Protein AF-B7H834-F1 (afdb_monomer)

Nearest PDB structures (foldseek):
  2b20-assembly1_A  TM=8.766E-01  e=3.638E-09  Shigella flexneri 2a str. 2457T
  3c8d-assembly6_C  TM=8.568E-01  e=9.809E-09  Shigella flexneri 2a str. 2457T
  5vol-assembly1_B  TM=8.174E-01  e=4.870E-09  Bacteroides intestinalis DSM 17393
  3c8h-assembly1_A  TM=8.472E-01  e=1.758E-08  Shigella flexneri 2a str. 2457T
  7b5v-assembly1_B  TM=7.692E-01  e=8.729E-09  Dysgonomonas mossii DSM 22836

Structure (mmCIF, N/CA/C/O backbone):
data_AF-B7H834-F1
#
_entry.id   AF-B7H834-F1
#
loop_
_atom_site.group_PDB
_atom_site.id
_atom_site.type_symbol
_atom_site.label_atom_id
_atom_site.label_alt_id
_atom_site.label_comp_id
_atom_site.label_asym_id
_atom_site.label_entity_id
_atom_site.label_seq_id
_atom_site.pdbx_PDB_ins_code
_atom_site.Cartn_x
_atom_site.Cartn_y
_atom_site.Cartn_z
_atom_site.occupancy
_atom_site.B_iso_or_equiv
_atom_site.auth_seq_id
_atom_site.auth_comp_id
_atom_site.auth_asym_id
_atom_site.auth_atom_id
_atom_site.pdbx_PDB_model_num
ATOM 1 N N . MET A 1 1 ? -13.431 -2.920 -5.438 1.00 79.81 1 MET A N 1
ATOM 2 C CA . MET A 1 1 ? -12.831 -2.967 -4.086 1.00 79.81 1 MET A CA 1
ATOM 3 C C . MET A 1 1 ? -13.711 -2.281 -3.046 1.00 79.81 1 MET A C 1
ATOM 5 O O . MET A 1 1 ? -14.298 -2.997 -2.253 1.00 79.81 1 MET A O 1
ATOM 9 N N . ASN A 1 2 ? -13.884 -0.951 -3.069 1.00 85.50 2 ASN A N 1
ATOM 10 C CA . ASN A 1 2 ? -14.625 -0.235 -2.011 1.00 85.50 2 ASN A CA 1
ATOM 11 C C . ASN A 1 2 ? -16.051 -0.752 -1.779 1.00 85.50 2 ASN A C 1
ATOM 13 O O . ASN A 1 2 ? -16.399 -1.031 -0.641 1.00 85.50 2 ASN A O 1
ATOM 17 N N . ALA A 1 3 ? -16.844 -0.941 -2.842 1.00 90.75 3 ALA A N 1
ATOM 18 C CA . ALA A 1 3 ? -18.213 -1.449 -2.711 1.00 90.75 3 ALA A CA 1
ATOM 19 C C . ALA A 1 3 ? -18.268 -2.837 -2.052 1.00 90.75 3 ALA A C 1
ATOM 21 O O . ALA A 1 3 ? -19.061 -3.042 -1.144 1.00 90.75 3 ALA A O 1
ATOM 22 N N . PHE A 1 4 ? -17.378 -3.748 -2.452 1.00 94.88 4 PHE A N 1
ATOM 23 C CA . PHE A 1 4 ? -17.271 -5.070 -1.837 1.00 94.88 4 PHE A CA 1
ATOM 24 C C . PHE A 1 4 ? -16.926 -4.969 -0.343 1.00 94.88 4 PHE A C 1
ATOM 26 O O . PHE A 1 4 ? -17.585 -5.585 0.489 1.00 94.88 4 PHE A O 1
ATOM 33 N N . LEU A 1 5 ? -15.938 -4.143 0.023 1.00 93.69 5 LEU A N 1
ATOM 34 C CA . LEU A 1 5 ? -15.539 -3.976 1.423 1.00 93.69 5 LEU A CA 1
ATOM 35 C C . LEU A 1 5 ? -16.677 -3.413 2.287 1.00 93.69 5 LEU A C 1
ATOM 37 O O . LEU A 1 5 ? -16.944 -3.952 3.358 1.00 93.69 5 LEU A O 1
ATOM 41 N N . THR A 1 6 ? -17.352 -2.353 1.832 1.00 93.31 6 THR A N 1
ATOM 42 C CA . THR A 1 6 ? -18.310 -1.607 2.666 1.00 93.31 6 THR A CA 1
ATOM 43 C C . THR A 1 6 ? -19.745 -2.114 2.587 1.00 93.31 6 THR A C 1
ATOM 45 O O . THR A 1 6 ? -20.494 -1.928 3.541 1.00 93.31 6 THR A O 1
ATOM 48 N N . LYS A 1 7 ? -20.148 -2.753 1.483 1.00 94.38 7 LYS A N 1
ATOM 49 C CA . LYS A 1 7 ? -21.535 -3.202 1.266 1.00 94.38 7 LYS A CA 1
ATOM 50 C C . LYS A 1 7 ? -21.721 -4.711 1.366 1.00 94.38 7 LYS A C 1
ATOM 52 O O . LYS A 1 7 ? -22.856 -5.150 1.519 1.00 94.38 7 LYS A O 1
ATOM 57 N N . GLU A 1 8 ? -20.646 -5.493 1.289 1.00 95.94 8 GLU A N 1
ATOM 58 C CA . GLU A 1 8 ? -20.728 -6.957 1.307 1.00 95.94 8 GLU A CA 1
ATOM 59 C C . GLU A 1 8 ? -19.937 -7.538 2.479 1.00 95.94 8 GLU A C 1
ATOM 61 O O . GLU A 1 8 ? -20.530 -8.080 3.410 1.00 95.94 8 GLU A O 1
ATOM 66 N N . LEU A 1 9 ? -18.609 -7.380 2.480 1.00 94.94 9 LEU A N 1
ATOM 67 C CA . LEU A 1 9 ? -17.730 -8.038 3.444 1.00 94.94 9 LEU A CA 1
ATOM 68 C C . LEU A 1 9 ? -17.958 -7.550 4.876 1.00 94.94 9 LEU A C 1
ATOM 70 O O . LEU A 1 9 ? -18.205 -8.366 5.763 1.00 94.94 9 LEU A O 1
ATOM 74 N N . LEU A 1 10 ? -17.872 -6.240 5.121 1.00 94.25 10 LEU A N 1
ATOM 75 C CA . LEU A 1 10 ? -18.001 -5.708 6.476 1.00 94.25 10 LEU A CA 1
ATOM 76 C C . LEU A 1 10 ? -19.407 -5.949 7.063 1.00 94.25 10 LEU A C 1
ATOM 78 O O . LEU A 1 10 ? -19.472 -6.465 8.181 1.00 94.25 10 LEU A O 1
ATOM 82 N N . PRO A 1 11 ? -20.519 -5.718 6.328 1.00 94.81 11 PRO A N 1
ATOM 83 C CA . PRO A 1 11 ? -21.850 -6.104 6.799 1.00 94.81 11 PRO A CA 1
ATOM 84 C C . PRO A 1 11 ? -21.986 -7.606 7.074 1.00 94.81 11 PRO A C 1
ATOM 86 O O . PRO A 1 11 ? -22.593 -8.002 8.070 1.00 94.81 11 PRO A O 1
ATOM 89 N N . TRP A 1 12 ? -21.389 -8.462 6.236 1.00 96.75 12 TRP A N 1
ATOM 90 C CA . TRP A 1 12 ? -21.386 -9.904 6.475 1.00 96.75 12 TRP A CA 1
ATOM 91 C C . TRP A 1 12 ? -20.653 -10.258 7.775 1.00 96.75 12 TRP A C 1
ATOM 93 O O . TRP A 1 12 ? -21.215 -10.985 8.595 1.00 96.75 12 TRP A O 1
ATOM 103 N N . ILE A 1 13 ? -19.462 -9.695 8.022 1.00 95.50 13 ILE A N 1
ATOM 104 C CA . ILE A 1 13 ? -18.708 -9.894 9.273 1.00 95.50 13 ILE A CA 1
ATOM 105 C C . ILE A 1 13 ? -19.545 -9.439 10.474 1.00 95.50 13 ILE A C 1
ATOM 107 O O . ILE A 1 13 ? -19.712 -10.206 11.421 1.00 95.50 13 ILE A O 1
ATOM 111 N N . GLN A 1 14 ? -20.117 -8.236 10.415 1.00 94.00 14 GLN A N 1
ATOM 112 C CA . GLN A 1 14 ? -20.940 -7.662 11.486 1.00 94.00 14 GLN A CA 1
ATOM 113 C C . GLN A 1 14 ? -22.206 -8.484 11.770 1.00 94.00 14 GLN A C 1
ATOM 115 O O . GLN A 1 14 ? -22.667 -8.529 12.906 1.00 94.00 14 GLN A O 1
ATOM 120 N N . SER A 1 15 ? -22.756 -9.171 10.763 1.00 95.94 15 SER A N 1
ATOM 121 C CA . SER A 1 15 ? -23.900 -10.075 10.945 1.00 95.94 15 SER A CA 1
ATOM 122 C C . SER A 1 15 ? -23.531 -11.420 11.584 1.00 95.94 15 SER A C 1
ATOM 124 O O . SER A 1 15 ? -24.393 -12.098 12.143 1.00 95.94 15 SER A O 1
ATOM 126 N N . LYS A 1 16 ? -22.264 -11.840 11.470 1.00 96.62 16 LYS A N 1
ATOM 127 C CA . LYS A 1 16 ? -21.777 -13.155 11.916 1.00 96.62 16 LYS A CA 1
ATOM 128 C C . LYS A 1 16 ? -21.054 -13.106 13.255 1.00 96.62 16 LYS A C 1
ATOM 130 O O . LYS A 1 16 ? -21.108 -14.082 14.000 1.00 96.62 16 LYS A O 1
ATOM 135 N N . TYR A 1 17 ? -20.388 -11.998 13.555 1.00 95.06 17 TYR A N 1
ATOM 136 C CA . TYR A 1 17 ? -19.512 -11.853 14.710 1.00 95.06 17 TYR A CA 1
ATOM 137 C C . TYR A 1 17 ? -19.867 -10.606 15.518 1.00 95.06 17 TYR A C 1
ATOM 139 O O . TYR A 1 17 ? -20.282 -9.589 14.971 1.00 95.06 17 TYR A O 1
ATOM 147 N N . HIS A 1 18 ? -19.647 -10.673 16.831 1.00 93.75 18 HIS A N 1
ATOM 148 C CA . HIS A 1 18 ? -19.780 -9.517 17.715 1.00 93.75 18 HIS A CA 1
ATOM 149 C C . HIS A 1 18 ? -18.519 -8.657 17.609 1.00 93.75 18 HIS A C 1
ATOM 151 O O . HIS A 1 18 ? -17.563 -8.843 18.360 1.00 93.75 18 HIS A O 1
ATOM 157 N N . VAL A 1 19 ? -18.515 -7.752 16.634 1.00 92.81 19 VAL A N 1
ATOM 158 C CA . VAL A 1 19 ? -17.434 -6.791 16.394 1.00 92.81 19 VAL A CA 1
ATOM 159 C C . VAL A 1 19 ? -17.942 -5.366 16.586 1.00 92.81 19 VAL A C 1
ATOM 161 O O . VAL A 1 19 ? -19.113 -5.079 16.332 1.00 92.81 19 VAL A O 1
ATOM 164 N N . TYR A 1 20 ? -17.052 -4.477 17.019 1.00 91.75 20 TYR A N 1
ATOM 165 C CA . TYR A 1 20 ? -17.317 -3.041 17.055 1.00 91.75 20 TYR A CA 1
ATOM 166 C C . TYR A 1 20 ? -17.633 -2.515 15.648 1.00 91.75 20 TYR A C 1
ATOM 168 O O . TYR A 1 20 ? -17.090 -3.003 14.653 1.00 91.75 20 TYR A O 1
ATOM 176 N N . GLN A 1 21 ? -18.530 -1.534 15.566 1.00 89.81 21 GLN A N 1
ATOM 177 C CA . GLN A 1 21 ? -18.993 -0.966 14.292 1.00 89.81 21 GLN A CA 1
ATOM 178 C C . GLN A 1 21 ? -18.471 0.453 14.066 1.00 89.81 21 GLN A C 1
ATOM 180 O O . GLN A 1 21 ? -18.567 0.993 12.965 1.00 89.81 21 GLN A O 1
ATOM 185 N N . GLU A 1 22 ? -17.913 1.068 15.103 1.00 91.06 22 GLU A N 1
ATOM 186 C CA . GLU A 1 22 ? -17.371 2.407 15.048 1.00 91.06 22 GLU A CA 1
ATOM 187 C C . GLU A 1 22 ? -16.077 2.431 14.229 1.00 91.06 22 GLU A C 1
ATOM 189 O O . GLU A 1 22 ? -15.199 1.570 14.355 1.00 91.06 22 GLU A O 1
ATOM 194 N N . ARG A 1 23 ? -15.913 3.489 13.431 1.00 91.94 23 ARG A N 1
ATOM 195 C CA . ARG A 1 23 ? -14.745 3.675 12.559 1.00 91.94 23 ARG A CA 1
ATOM 196 C C . ARG A 1 23 ? -13.405 3.522 13.280 1.00 91.94 23 ARG A C 1
ATOM 198 O O . ARG A 1 23 ? -12.483 2.932 12.731 1.00 91.94 23 ARG A O 1
ATOM 205 N N . ASN A 1 24 ? -13.307 3.987 14.527 1.00 91.00 24 ASN A N 1
ATOM 206 C CA . ASN A 1 24 ? -12.069 3.953 15.316 1.00 91.00 24 ASN A CA 1
ATOM 207 C C . ASN A 1 24 ? -11.659 2.532 15.747 1.00 91.00 24 ASN A C 1
ATOM 209 O O . ASN A 1 24 ? -10.533 2.341 16.197 1.00 91.00 24 ASN A O 1
ATOM 213 N N . HIS A 1 25 ? -12.544 1.541 15.603 1.00 91.81 25 HIS A N 1
ATOM 214 C CA . HIS A 1 25 ? -12.246 0.123 15.825 1.00 91.81 25 HIS A CA 1
ATOM 215 C C . HIS A 1 25 ? -12.062 -0.653 14.513 1.00 91.81 25 HIS A C 1
ATOM 217 O O . HIS A 1 25 ? -11.780 -1.849 14.533 1.00 91.81 25 HIS A O 1
ATOM 223 N N . THR A 1 26 ? -12.198 0.016 13.365 1.00 94.44 26 THR A N 1
ATOM 224 C CA . THR A 1 26 ? -12.088 -0.611 12.049 1.00 94.44 26 THR A CA 1
ATOM 225 C C . THR A 1 26 ? -10.772 -0.204 11.395 1.00 94.44 26 THR A C 1
ATOM 227 O O . THR A 1 26 ? -10.617 0.914 10.894 1.00 94.44 26 THR A O 1
ATOM 230 N N . THR A 1 27 ? -9.823 -1.140 11.391 1.00 95.81 27 THR A N 1
ATOM 231 C CA . THR A 1 27 ? -8.514 -0.986 10.748 1.00 95.81 27 THR A CA 1
ATOM 232 C C . THR A 1 27 ? -8.506 -1.657 9.386 1.00 95.81 27 THR A C 1
ATOM 234 O O . THR A 1 27 ? -8.822 -2.841 9.273 1.00 95.81 27 THR A O 1
ATOM 237 N N . ILE A 1 28 ? -8.086 -0.923 8.356 1.00 97.31 28 ILE A N 1
ATOM 238 C CA . ILE A 1 28 ? -7.720 -1.507 7.067 1.00 97.31 28 ILE A CA 1
ATOM 239 C C . ILE A 1 28 ? -6.200 -1.552 6.941 1.00 97.31 28 ILE A C 1
ATOM 241 O O . ILE A 1 28 ? -5.513 -0.549 7.134 1.00 97.31 28 ILE A O 1
ATOM 245 N N . ALA A 1 29 ? -5.678 -2.740 6.656 1.00 97.62 29 ALA A N 1
ATOM 246 C CA . ALA A 1 29 ? -4.250 -3.004 6.628 1.00 97.62 29 ALA A CA 1
ATOM 247 C C . ALA A 1 29 ? -3.822 -3.576 5.277 1.00 97.62 29 ALA A C 1
ATOM 249 O O . ALA A 1 29 ? -4.565 -4.336 4.653 1.00 97.62 29 ALA A O 1
ATOM 250 N N . GLY A 1 30 ? -2.605 -3.258 4.848 1.00 97.44 30 GLY A N 1
ATOM 251 C CA . GLY A 1 30 ? -2.028 -3.859 3.655 1.00 97.44 30 GLY A CA 1
ATOM 252 C C . GLY A 1 30 ? -0.536 -3.597 3.510 1.00 97.44 30 GLY A C 1
ATOM 253 O O . GLY A 1 30 ? 0.010 -2.649 4.073 1.00 97.44 30 GLY A O 1
ATOM 254 N N . PHE A 1 31 ? 0.115 -4.453 2.727 1.00 96.56 31 PHE A N 1
ATOM 255 C CA . PHE A 1 31 ? 1.516 -4.315 2.340 1.00 96.56 31 PHE A CA 1
ATOM 256 C C . PHE A 1 31 ? 1.639 -4.001 0.845 1.00 96.56 31 PHE A C 1
ATOM 258 O O . PHE A 1 31 ? 0.772 -4.405 0.067 1.00 96.56 31 PHE A O 1
ATOM 265 N N . SER A 1 32 ? 2.695 -3.304 0.416 1.00 95.69 32 SER A N 1
ATOM 266 C CA . SER A 1 32 ? 2.934 -2.990 -1.004 1.00 95.69 32 SER A CA 1
ATOM 267 C C . SER A 1 32 ? 1.717 -2.306 -1.654 1.00 95.69 32 SER A C 1
ATOM 269 O O . SER A 1 32 ? 1.188 -1.325 -1.116 1.00 95.69 32 SER A O 1
ATOM 271 N N . LEU A 1 33 ? 1.202 -2.833 -2.768 1.00 95.12 33 LEU A N 1
ATOM 272 C CA . LEU A 1 33 ? -0.027 -2.346 -3.400 1.00 95.12 33 LEU A CA 1
ATOM 273 C C . LEU A 1 33 ? -1.236 -2.380 -2.448 1.00 95.12 33 LEU A C 1
ATOM 275 O O . LEU A 1 33 ? -2.110 -1.519 -2.521 1.00 95.12 33 LEU A O 1
ATOM 279 N N . GLY A 1 34 ? -1.260 -3.328 -1.510 1.00 96.44 34 GLY A N 1
ATOM 280 C CA . GLY A 1 34 ? -2.250 -3.394 -0.441 1.00 96.44 34 GLY A CA 1
ATOM 281 C C . GLY A 1 34 ? -2.201 -2.189 0.500 1.00 96.44 34 GLY A C 1
ATOM 282 O O . GLY A 1 34 ? -3.249 -1.743 0.951 1.00 96.44 34 GLY A O 1
ATOM 283 N N . GLY A 1 35 ? -1.021 -1.615 0.760 1.00 97.12 35 GLY A N 1
ATOM 284 C CA . GLY A 1 35 ? -0.886 -0.388 1.558 1.00 97.12 35 GLY A CA 1
ATOM 285 C C . GLY A 1 35 ? -1.477 0.832 0.844 1.00 97.12 35 GLY A C 1
ATOM 286 O O . GLY A 1 35 ? -2.225 1.606 1.441 1.00 97.12 35 GLY A O 1
ATOM 287 N N . LEU A 1 36 ? -1.247 0.944 -0.473 1.00 96.06 36 LEU A N 1
ATOM 288 C CA . LEU A 1 36 ? -1.926 1.934 -1.322 1.00 96.06 36 LEU A CA 1
ATOM 289 C C . LEU A 1 36 ? -3.451 1.740 -1.282 1.00 96.06 36 LEU A C 1
ATOM 291 O O . LEU A 1 36 ? -4.200 2.697 -1.084 1.00 96.06 36 LEU A O 1
ATOM 295 N N . ALA A 1 37 ? -3.912 0.500 -1.446 1.00 96.12 37 ALA A N 1
ATOM 296 C CA . ALA A 1 37 ? -5.328 0.157 -1.410 1.00 96.12 37 ALA A CA 1
ATOM 297 C C . ALA A 1 37 ? -5.978 0.469 -0.050 1.00 96.12 37 ALA A C 1
ATOM 299 O O . ALA A 1 37 ? -7.114 0.942 -0.023 1.00 96.12 37 ALA A O 1
ATOM 300 N N . ALA A 1 38 ? -5.261 0.254 1.057 1.00 97.31 38 ALA A N 1
ATOM 301 C CA . ALA A 1 38 ? -5.720 0.567 2.406 1.00 97.31 38 ALA A CA 1
ATOM 302 C C . ALA A 1 38 ? -5.945 2.075 2.589 1.00 97.31 38 ALA A C 1
ATOM 304 O O . ALA A 1 38 ? -7.036 2.485 2.991 1.00 97.31 38 ALA A O 1
ATOM 305 N N . PHE A 1 39 ? -4.971 2.907 2.200 1.00 96.12 39 PHE A N 1
ATOM 306 C CA . PHE A 1 39 ? -5.144 4.363 2.199 1.00 96.12 39 PHE A CA 1
ATOM 307 C C . PHE A 1 39 ? -6.292 4.805 1.290 1.00 96.12 39 PHE A C 1
ATOM 309 O O . PHE A 1 39 ? -7.133 5.601 1.704 1.00 96.12 39 PHE A O 1
ATOM 316 N N . TYR A 1 40 ? -6.367 4.266 0.071 1.00 94.44 40 TYR A N 1
ATOM 317 C CA . TYR A 1 40 ? -7.440 4.585 -0.867 1.00 94.44 40 TYR A CA 1
ATOM 318 C C . TYR A 1 40 ? -8.822 4.271 -0.276 1.00 94.44 40 TYR A C 1
ATOM 320 O O . TYR A 1 40 ? -9.722 5.109 -0.303 1.00 94.44 40 TYR A O 1
ATOM 328 N N . ALA A 1 41 ? -9.000 3.077 0.288 1.00 95.19 41 ALA A N 1
ATOM 329 C CA . ALA A 1 41 ? -10.264 2.659 0.879 1.00 95.19 41 ALA A CA 1
ATOM 330 C C . ALA A 1 41 ? -10.665 3.536 2.073 1.00 95.19 41 ALA A C 1
ATOM 332 O O . ALA A 1 41 ? -11.835 3.917 2.168 1.00 95.19 41 ALA A O 1
ATOM 333 N N . ALA A 1 42 ? -9.710 3.897 2.935 1.00 94.88 42 ALA A N 1
ATOM 334 C CA . ALA A 1 42 ? -9.964 4.751 4.088 1.00 94.88 42 ALA A CA 1
ATOM 335 C C . ALA A 1 42 ? -10.294 6.195 3.703 1.00 94.88 42 ALA A C 1
ATOM 337 O O . ALA A 1 42 ? -11.251 6.754 4.228 1.00 94.88 42 ALA A O 1
ATOM 338 N N . LEU A 1 43 ? -9.587 6.777 2.732 1.00 92.19 43 LEU A N 1
ATOM 339 C CA . LEU A 1 43 ? -9.873 8.136 2.259 1.00 92.19 43 LEU A CA 1
ATOM 340 C C . LEU A 1 43 ? -11.223 8.246 1.554 1.00 92.19 43 LEU A C 1
ATOM 342 O O . LEU A 1 43 ? -11.898 9.263 1.658 1.00 92.19 43 LEU A O 1
ATOM 346 N N . GLN A 1 44 ? -11.637 7.193 0.853 1.00 91.69 44 GLN A N 1
ATOM 347 C CA . GLN A 1 44 ? -12.942 7.151 0.195 1.00 91.69 44 GLN A CA 1
ATOM 348 C C . GLN A 1 44 ? -14.087 6.834 1.166 1.00 91.69 44 GLN A C 1
ATOM 350 O O . GLN A 1 44 ? -15.239 7.156 0.884 1.00 91.69 44 GLN A O 1
ATOM 355 N N . ASN A 1 45 ? -13.796 6.185 2.297 1.00 93.38 45 ASN A N 1
ATOM 356 C CA . ASN A 1 45 ? -14.800 5.762 3.273 1.00 93.38 45 ASN A CA 1
ATOM 357 C C . ASN A 1 45 ? -14.338 6.076 4.705 1.00 93.38 45 ASN A C 1
ATOM 359 O O . ASN A 1 45 ? -14.256 5.165 5.536 1.00 93.38 45 ASN A O 1
ATOM 363 N N . PRO A 1 46 ? -14.056 7.350 5.035 1.00 91.38 46 PRO A N 1
ATOM 364 C CA . PRO A 1 46 ? -13.482 7.699 6.331 1.00 91.38 46 PRO A CA 1
ATOM 365 C C . PRO A 1 46 ? -14.441 7.400 7.480 1.00 91.38 46 PRO A C 1
ATOM 367 O O . PRO A 1 46 ? -13.994 7.111 8.581 1.00 91.38 46 PRO A O 1
ATOM 370 N N . HIS A 1 47 ? -15.751 7.396 7.223 1.00 91.19 47 HIS A N 1
ATOM 371 C CA . HIS A 1 47 ? -16.796 7.011 8.174 1.00 91.19 47 HIS A CA 1
ATOM 372 C C . HIS A 1 47 ? -16.824 5.506 8.498 1.00 91.19 47 HIS A C 1
ATOM 374 O O . HIS A 1 47 ? -17.466 5.124 9.470 1.00 91.19 47 HIS A O 1
ATOM 380 N N . VAL A 1 48 ? -16.139 4.669 7.709 1.00 93.75 48 VAL A N 1
ATOM 381 C CA . VAL A 1 48 ? -16.010 3.222 7.940 1.00 93.75 48 VAL A CA 1
ATOM 382 C C . VAL A 1 48 ? -14.642 2.893 8.518 1.00 93.75 48 VAL A C 1
ATOM 384 O O . VAL A 1 48 ? -14.562 2.235 9.546 1.00 93.75 48 VAL A O 1
ATOM 387 N N . PHE A 1 49 ? -13.566 3.354 7.880 1.00 95.00 49 PHE A N 1
ATOM 388 C CA . PHE A 1 49 ? -12.200 3.039 8.294 1.00 95.00 49 PHE A CA 1
ATOM 389 C C . PHE A 1 49 ? -11.599 4.237 9.027 1.00 95.00 49 PHE A C 1
ATOM 391 O O . PHE A 1 49 ? -11.250 5.249 8.418 1.00 95.00 49 PHE A O 1
ATOM 398 N N . GLY A 1 50 ? -11.503 4.137 10.351 1.00 93.94 50 GLY A N 1
ATOM 399 C CA . GLY A 1 50 ? -10.829 5.135 11.181 1.00 93.94 50 GLY A CA 1
ATOM 400 C C . GLY A 1 50 ? -9.320 4.938 11.216 1.00 93.94 50 GLY A C 1
ATOM 401 O O . GLY A 1 50 ? -8.592 5.919 11.366 1.00 93.94 50 GLY A O 1
ATOM 402 N N . ASN A 1 51 ? -8.862 3.696 11.022 1.00 96.31 51 ASN A N 1
ATOM 403 C CA . ASN A 1 51 ? -7.459 3.340 11.154 1.00 96.31 51 ASN A CA 1
ATOM 404 C C . ASN A 1 51 ? -6.882 2.761 9.853 1.00 96.31 51 ASN A C 1
ATOM 406 O O . ASN A 1 51 ? -7.524 1.939 9.190 1.00 96.31 51 ASN A O 1
ATOM 410 N N . VAL A 1 52 ? -5.645 3.134 9.522 1.00 97.81 52 VAL A N 1
ATOM 411 C CA . VAL A 1 52 ? -4.907 2.622 8.354 1.00 97.81 52 VAL A CA 1
ATOM 412 C C . VAL A 1 52 ? -3.559 2.067 8.790 1.00 97.81 52 VAL A C 1
ATOM 414 O O . VAL A 1 52 ? -2.791 2.762 9.446 1.00 97.81 52 VAL A O 1
ATOM 417 N N . LEU A 1 53 ? -3.243 0.841 8.383 1.00 98.31 53 LEU A N 1
ATOM 418 C CA . LEU A 1 53 ? -1.930 0.228 8.587 1.00 98.31 53 LEU A CA 1
ATOM 419 C C . LEU A 1 53 ? -1.301 -0.071 7.220 1.00 98.31 53 LEU A C 1
ATOM 421 O O . LEU A 1 53 ? -1.753 -0.956 6.494 1.00 98.31 53 LEU A O 1
ATOM 425 N N . SER A 1 54 ? -0.260 0.673 6.854 1.00 98.50 54 SER A N 1
ATOM 426 C CA . SER A 1 54 ? 0.417 0.555 5.560 1.00 98.50 54 SER A CA 1
ATOM 427 C C . SER A 1 54 ? 1.862 0.108 5.742 1.00 98.50 54 SER A C 1
ATOM 429 O O . SER A 1 54 ? 2.671 0.820 6.334 1.00 98.50 54 SER A O 1
ATOM 431 N N . MET A 1 55 ? 2.202 -1.058 5.196 1.00 98.19 55 MET A N 1
ATOM 432 C CA . MET A 1 55 ? 3.555 -1.616 5.245 1.00 98.19 55 MET A CA 1
ATOM 433 C C . MET A 1 55 ? 4.198 -1.564 3.861 1.00 98.19 55 MET A C 1
ATOM 435 O O . MET A 1 55 ? 3.763 -2.238 2.932 1.00 98.19 55 MET A O 1
ATOM 439 N N . SER A 1 56 ? 5.235 -0.748 3.705 1.00 97.75 56 SER A N 1
ATOM 440 C CA . SER A 1 56 ? 5.951 -0.539 2.444 1.00 97.75 56 SER A CA 1
ATOM 441 C C . SER A 1 56 ? 4.984 -0.238 1.298 1.00 97.75 56 SER A C 1
ATOM 443 O O . SER A 1 56 ? 5.037 -0.846 0.232 1.00 97.75 56 SER A O 1
ATOM 445 N N . GLY A 1 57 ? 4.026 0.656 1.559 1.00 97.50 57 GLY A N 1
ATOM 446 C CA . GLY A 1 57 ? 2.917 0.917 0.652 1.00 97.50 57 GLY A CA 1
ATOM 447 C C . GLY A 1 57 ? 3.406 1.448 -0.694 1.00 97.50 57 GLY A C 1
ATOM 448 O O . GLY A 1 57 ? 4.259 2.336 -0.742 1.00 97.50 57 GLY A O 1
ATOM 449 N N . SER A 1 58 ? 2.833 0.974 -1.801 1.00 96.06 58 SER A N 1
ATOM 450 C CA . SER A 1 58 ? 3.140 1.458 -3.159 1.00 96.06 58 SER A CA 1
ATOM 451 C C . SER A 1 58 ? 2.509 2.829 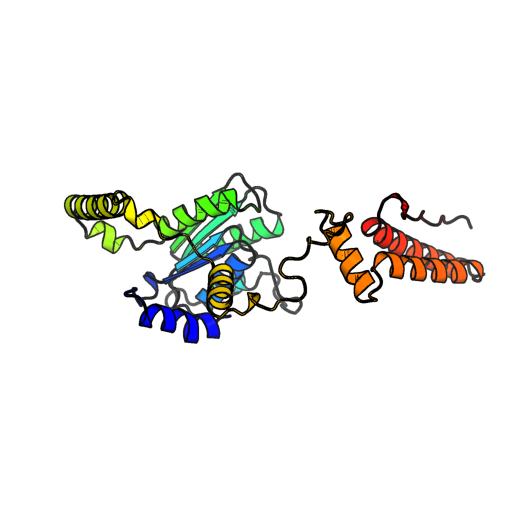-3.442 1.00 96.06 58 SER A C 1
ATOM 453 O O . SER A 1 58 ? 1.919 3.057 -4.492 1.00 96.06 58 SER A O 1
ATOM 455 N N . VAL A 1 59 ? 2.616 3.760 -2.495 1.00 94.75 59 VAL A N 1
ATOM 456 C CA . VAL A 1 59 ? 1.975 5.084 -2.533 1.00 94.75 59 VAL A CA 1
ATOM 457 C C . VAL A 1 59 ? 2.625 6.039 -3.536 1.00 94.75 59 VAL A C 1
ATOM 459 O O . VAL A 1 59 ? 2.071 7.091 -3.820 1.00 94.75 59 VAL A O 1
ATOM 462 N N . HIS A 1 60 ? 3.763 5.646 -4.118 1.00 90.62 60 HIS A N 1
ATOM 463 C CA . HIS A 1 60 ? 4.375 6.303 -5.274 1.00 90.62 60 HIS A CA 1
ATOM 464 C C . HIS A 1 60 ? 3.589 6.078 -6.573 1.00 90.62 60 HIS A C 1
ATOM 466 O O . HIS A 1 60 ? 3.791 6.810 -7.543 1.00 90.62 60 HIS A O 1
ATOM 472 N N . TRP A 1 61 ? 2.735 5.049 -6.621 1.00 87.19 61 TRP A N 1
ATOM 473 C CA . TRP A 1 61 ? 2.021 4.683 -7.834 1.00 87.19 61 TRP A CA 1
ATOM 474 C C . TRP A 1 61 ? 1.011 5.767 -8.212 1.00 87.19 61 TRP A C 1
ATOM 476 O O . TRP A 1 61 ? 0.248 6.270 -7.383 1.00 87.19 61 TRP A O 1
ATOM 486 N N . LYS A 1 62 ? 0.991 6.104 -9.498 1.00 81.19 62 LYS A N 1
ATOM 487 C CA . LYS A 1 62 ? 0.016 7.001 -10.105 1.00 81.19 62 LYS A CA 1
ATOM 488 C C . LYS A 1 62 ? -0.523 6.348 -11.366 1.00 81.19 62 LYS A C 1
ATOM 490 O O . LYS A 1 62 ? 0.206 5.637 -12.050 1.00 81.19 62 LYS A O 1
ATOM 495 N N . LYS A 1 63 ? -1.795 6.599 -11.663 1.00 76.44 63 LYS A N 1
ATOM 496 C CA . LYS A 1 63 ? -2.379 6.206 -12.945 1.00 76.44 63 LYS A CA 1
ATOM 497 C C . LYS A 1 63 ? -1.681 6.990 -14.063 1.00 76.44 63 LYS A C 1
ATOM 499 O O . LYS A 1 63 ? -1.365 8.158 -13.851 1.00 76.44 63 LYS A O 1
ATOM 504 N N . ASP A 1 64 ? -1.486 6.375 -15.227 1.00 73.56 64 ASP A N 1
ATOM 505 C CA . ASP A 1 64 ? -0.782 6.993 -16.362 1.00 73.56 64 ASP A CA 1
ATOM 506 C C . ASP A 1 64 ? -1.374 8.356 -16.769 1.00 73.56 64 ASP A C 1
ATOM 508 O O . ASP A 1 64 ? -0.631 9.299 -17.020 1.00 73.56 64 ASP A O 1
ATOM 512 N N . ASP A 1 65 ? -2.702 8.498 -16.710 1.00 78.88 65 ASP A N 1
ATOM 513 C CA . ASP A 1 65 ? -3.415 9.746 -17.036 1.00 78.88 65 ASP A CA 1
ATOM 514 C C . ASP A 1 65 ? -3.553 10.719 -15.846 1.00 78.88 65 ASP A C 1
ATOM 516 O O . ASP A 1 65 ? -4.358 11.650 -15.882 1.00 78.88 65 ASP A O 1
ATOM 520 N N . TYR A 1 66 ? -2.856 10.482 -14.731 1.00 77.88 66 TYR A N 1
ATOM 521 C CA . TYR A 1 66 ? -2.919 11.370 -13.572 1.00 77.88 66 TYR A CA 1
ATOM 522 C C . TYR A 1 66 ? -1.908 12.510 -13.727 1.00 77.88 66 TYR A C 1
ATOM 524 O O . TYR A 1 66 ? -0.709 12.339 -13.510 1.00 77.88 66 TYR A O 1
ATOM 532 N N . GLU A 1 67 ? -2.419 13.688 -14.089 1.00 75.44 67 GLU A N 1
ATOM 533 C CA . GLU A 1 67 ? -1.632 14.870 -14.475 1.00 75.44 67 GLU A CA 1
ATOM 534 C C . GLU A 1 67 ? -0.842 15.529 -13.327 1.00 75.44 67 GLU A C 1
ATOM 536 O O . GLU A 1 67 ? -0.070 16.459 -13.556 1.00 75.44 67 GLU A O 1
ATOM 541 N N . ASN A 1 68 ? -0.988 15.058 -12.084 1.00 74.88 68 ASN A N 1
ATOM 542 C CA . ASN A 1 68 ? -0.272 15.626 -10.945 1.00 74.88 68 ASN A CA 1
ATOM 543 C C . ASN A 1 68 ? 1.144 15.031 -10.810 1.00 74.88 68 ASN A C 1
ATOM 545 O O . ASN A 1 68 ? 1.375 13.827 -10.962 1.00 74.88 68 ASN A O 1
ATOM 549 N N . THR A 1 69 ? 2.111 15.888 -10.488 1.00 79.19 69 THR A N 1
ATOM 550 C CA . THR A 1 69 ? 3.493 15.490 -10.181 1.00 79.19 69 THR A CA 1
ATOM 551 C C . THR A 1 69 ? 3.590 14.734 -8.855 1.00 79.19 69 THR A C 1
ATOM 553 O O . THR A 1 69 ? 4.507 13.934 -8.661 1.00 79.19 69 THR A O 1
ATOM 556 N N . ILE A 1 70 ? 2.632 14.964 -7.958 1.00 83.19 70 ILE A N 1
ATOM 557 C CA . ILE A 1 70 ? 2.487 14.312 -6.662 1.00 83.19 70 ILE A CA 1
ATOM 558 C C . ILE A 1 70 ? 1.585 13.076 -6.806 1.00 83.19 70 ILE A C 1
ATOM 560 O O . ILE A 1 70 ? 0.530 13.193 -7.431 1.00 83.19 70 ILE A O 1
ATOM 564 N N . PRO A 1 71 ? 1.934 11.907 -6.231 1.00 86.25 71 PRO A N 1
ATOM 565 C CA . PRO A 1 71 ? 1.063 10.732 -6.244 1.00 86.25 71 PRO A CA 1
ATOM 566 C C . PRO A 1 71 ? -0.328 11.003 -5.653 1.00 86.25 71 PRO A C 1
ATOM 568 O O . PRO A 1 71 ? -0.501 11.851 -4.778 1.00 86.25 71 PRO A O 1
ATOM 571 N N . TRP A 1 72 ? -1.338 10.261 -6.122 1.00 87.19 72 TRP A N 1
ATOM 572 C CA . TRP A 1 72 ? -2.743 10.550 -5.808 1.00 87.19 72 TRP A CA 1
ATOM 573 C C . TRP A 1 72 ? -3.030 10.589 -4.304 1.00 87.19 72 TRP A C 1
ATOM 575 O O . TRP A 1 72 ? -3.678 11.524 -3.853 1.00 87.19 72 TRP A O 1
ATOM 585 N N . ILE A 1 73 ? -2.514 9.629 -3.525 1.00 90.44 73 ILE A N 1
ATOM 586 C CA . ILE A 1 73 ? -2.769 9.553 -2.075 1.00 90.44 73 ILE A CA 1
ATOM 587 C C . ILE A 1 73 ? -2.245 10.791 -1.354 1.00 90.44 73 ILE A C 1
ATOM 589 O O . ILE A 1 73 ? -2.989 11.404 -0.597 1.00 90.44 73 ILE A O 1
ATOM 593 N N . GLU A 1 74 ? -0.996 11.177 -1.618 1.00 89.19 74 GLU A N 1
ATOM 594 C CA . GLU A 1 74 ? -0.388 12.371 -1.023 1.00 89.19 74 GLU A CA 1
ATOM 595 C C . GLU A 1 74 ? -1.206 13.619 -1.380 1.00 89.19 74 GLU A C 1
ATOM 597 O O . GLU A 1 74 ? -1.586 14.377 -0.493 1.00 89.19 74 GLU A O 1
ATOM 602 N N . ASN A 1 75 ? -1.594 13.768 -2.651 1.00 89.12 75 ASN A N 1
ATOM 603 C CA . ASN A 1 75 ? -2.430 14.888 -3.081 1.00 89.12 75 ASN A CA 1
ATOM 604 C C . ASN A 1 75 ? -3.816 14.895 -2.407 1.00 89.12 75 ASN A C 1
ATOM 606 O O . ASN A 1 75 ? -4.332 15.958 -2.083 1.00 89.12 75 ASN A O 1
ATOM 610 N N . GLN A 1 76 ? -4.441 13.732 -2.191 1.00 89.75 76 GLN A N 1
ATOM 611 C CA . GLN A 1 76 ? -5.728 13.665 -1.492 1.00 89.75 76 GLN A CA 1
ATOM 612 C C . GLN A 1 76 ? -5.606 14.057 -0.020 1.00 89.75 76 GLN A C 1
ATOM 614 O O . GLN A 1 76 ? -6.477 14.765 0.474 1.00 89.75 76 GLN A O 1
ATOM 619 N N . ILE A 1 77 ? -4.539 13.632 0.665 1.00 90.44 77 ILE A N 1
ATOM 620 C CA . ILE A 1 77 ? -4.290 14.030 2.056 1.00 90.44 77 ILE A CA 1
ATOM 621 C C . ILE A 1 77 ? -4.164 15.548 2.162 1.00 90.44 77 ILE A C 1
ATOM 623 O O . ILE A 1 77 ? -4.822 16.145 3.002 1.00 90.44 77 ILE A O 1
ATOM 627 N N . SER A 1 78 ? -3.411 16.194 1.272 1.00 86.50 78 SER A N 1
ATOM 628 C CA . SER A 1 78 ? -3.252 17.655 1.300 1.00 86.50 78 SER A CA 1
ATOM 629 C C . SE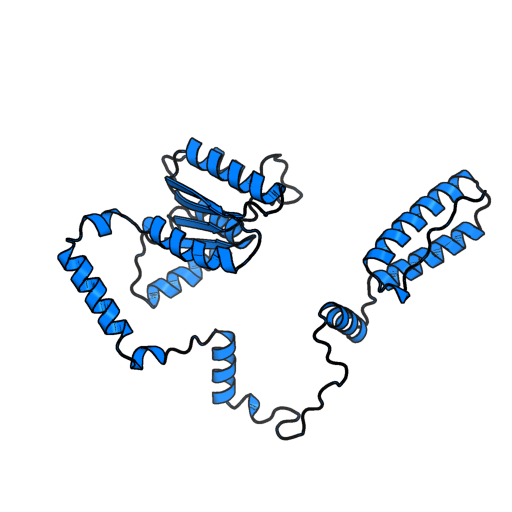R A 1 78 ? -4.541 18.439 1.014 1.00 86.50 78 SER A C 1
ATOM 631 O O . SER A 1 78 ? -4.610 19.625 1.326 1.00 86.50 78 SER A O 1
ATOM 633 N N . LEU A 1 79 ? -5.551 17.810 0.405 1.00 86.19 79 LEU A N 1
ATOM 634 C CA . LEU A 1 79 ? -6.819 18.450 0.038 1.00 86.19 79 LEU A CA 1
ATOM 635 C C . LEU A 1 79 ? -7.968 18.134 1.002 1.00 86.19 79 LEU A C 1
ATOM 637 O O . LEU A 1 79 ? -9.012 18.784 0.928 1.00 86.19 79 LEU A O 1
ATOM 641 N N . ILE A 1 80 ? -7.822 17.125 1.864 1.00 83.94 80 ILE A N 1
ATOM 642 C CA . ILE A 1 80 ? -8.909 16.695 2.742 1.00 83.94 80 ILE A CA 1
ATOM 643 C C . ILE A 1 80 ? -9.083 17.680 3.900 1.00 83.94 80 ILE A C 1
ATOM 645 O O . ILE A 1 80 ? -8.111 18.121 4.508 1.00 83.94 80 ILE A O 1
ATOM 649 N N . ASP A 1 81 ? -10.328 18.016 4.244 1.00 78.94 81 ASP A N 1
ATOM 650 C CA . ASP A 1 81 ? -10.590 18.768 5.472 1.00 78.94 81 ASP A CA 1
ATOM 651 C C . ASP A 1 81 ? -10.316 17.862 6.677 1.00 78.94 81 ASP A C 1
ATOM 653 O O . ASP A 1 81 ? -11.107 16.971 7.014 1.00 78.94 81 ASP A O 1
ATOM 657 N N . SER A 1 82 ? -9.178 18.090 7.326 1.00 70.94 82 SER A N 1
ATOM 658 C CA . SER A 1 82 ? -8.736 17.300 8.470 1.00 70.94 82 SER A CA 1
ATOM 659 C C . SER A 1 82 ? -9.610 17.478 9.713 1.00 70.94 82 SER A C 1
ATOM 661 O O . SER A 1 82 ? -9.584 16.621 10.600 1.00 70.94 82 SER A O 1
ATOM 663 N N . ASN A 1 83 ? -10.448 18.522 9.772 1.00 69.25 83 ASN A N 1
ATOM 664 C CA . ASN A 1 83 ? -11.443 18.671 10.836 1.00 69.25 83 ASN A CA 1
ATOM 665 C C . ASN A 1 83 ? -12.643 17.735 10.633 1.00 69.25 83 ASN A C 1
ATOM 667 O O . ASN A 1 83 ? -13.267 17.315 11.607 1.00 69.25 83 ASN A O 1
ATOM 671 N N . ALA A 1 84 ? -12.961 17.394 9.381 1.00 70.56 84 ALA A N 1
ATOM 672 C CA . ALA A 1 84 ? -14.048 16.481 9.036 1.00 70.56 84 ALA A CA 1
ATOM 673 C C . ALA A 1 84 ? -13.581 15.018 8.960 1.00 70.56 84 ALA A C 1
ATOM 675 O O . ALA A 1 84 ? -14.344 14.100 9.265 1.00 70.56 84 ALA A O 1
ATOM 676 N N . THR A 1 85 ? -12.325 14.790 8.568 1.00 79.94 85 THR A N 1
ATOM 677 C CA . THR A 1 85 ? -11.742 13.454 8.427 1.00 79.94 85 THR A CA 1
ATOM 678 C C . THR A 1 85 ? -10.460 13.345 9.236 1.00 79.94 85 THR A C 1
ATOM 680 O O . THR A 1 85 ? -9.423 13.851 8.834 1.00 79.94 85 THR A O 1
ATOM 683 N N . HIS A 1 86 ? -10.507 12.621 10.353 1.00 86.50 86 HIS A N 1
ATOM 684 C CA . HIS A 1 86 ? -9.315 12.314 11.145 1.00 86.50 86 HIS A CA 1
ATOM 685 C C . HIS A 1 86 ? -9.019 10.815 11.078 1.00 86.50 86 HIS A C 1
ATOM 687 O O . HIS A 1 86 ? -9.857 10.016 11.503 1.00 86.50 86 HIS A O 1
ATOM 693 N N . LEU A 1 87 ? -7.875 10.433 10.510 1.00 91.62 87 LEU A N 1
ATOM 694 C CA . LEU A 1 87 ? -7.396 9.053 10.432 1.00 91.62 87 LEU A CA 1
ATOM 695 C C . LEU A 1 87 ? -6.325 8.816 11.500 1.00 91.62 87 LEU A C 1
ATOM 697 O O . LEU A 1 87 ? -5.516 9.706 11.758 1.00 91.62 87 LEU A O 1
ATOM 701 N N . ASN A 1 88 ? -6.313 7.614 12.076 1.00 94.88 88 ASN A N 1
ATOM 702 C CA . ASN A 1 88 ? -5.193 7.103 12.860 1.00 94.88 88 ASN A CA 1
ATOM 703 C C . ASN A 1 88 ? -4.376 6.160 11.971 1.00 94.88 88 ASN A C 1
ATOM 705 O O . ASN A 1 88 ? -4.902 5.168 11.464 1.00 94.88 88 ASN A O 1
ATOM 709 N N . THR A 1 89 ? -3.117 6.476 11.706 1.00 96.81 89 THR A N 1
ATOM 710 C CA . THR A 1 89 ? -2.330 5.758 10.705 1.00 96.81 89 THR A CA 1
ATOM 711 C C . THR A 1 89 ? -1.039 5.203 11.286 1.00 96.81 89 THR A C 1
ATOM 713 O O . THR A 1 89 ? -0.405 5.806 12.149 1.00 96.81 89 THR A O 1
ATOM 716 N N . TYR A 1 90 ? -0.659 4.021 10.815 1.00 98.06 90 TYR A N 1
ATOM 717 C CA . TYR A 1 90 ? 0.625 3.398 11.085 1.00 98.06 90 TYR A CA 1
ATOM 718 C C . TYR A 1 90 ? 1.288 3.079 9.748 1.00 98.06 90 TYR A C 1
ATOM 720 O O . TYR A 1 90 ? 0.751 2.306 8.949 1.00 98.06 90 TYR A O 1
ATOM 728 N N . ILE A 1 91 ? 2.434 3.698 9.490 1.00 98.50 91 ILE A N 1
ATOM 729 C CA . ILE A 1 91 ? 3.209 3.528 8.265 1.00 98.50 91 ILE A CA 1
ATOM 730 C C . ILE A 1 91 ? 4.552 2.918 8.645 1.00 98.50 91 ILE A C 1
ATOM 732 O O . ILE A 1 91 ? 5.316 3.525 9.387 1.00 98.50 91 ILE A O 1
ATOM 736 N N . ALA A 1 92 ? 4.856 1.742 8.105 1.00 98.12 92 ALA A N 1
ATOM 737 C CA . ALA A 1 92 ? 6.169 1.122 8.246 1.00 98.12 92 ALA A CA 1
ATOM 738 C C . ALA A 1 92 ? 6.788 0.926 6.864 1.00 98.12 92 ALA A C 1
ATOM 740 O O . ALA A 1 92 ? 6.138 0.345 5.999 1.00 98.12 92 ALA A O 1
ATOM 741 N N . VAL A 1 93 ? 8.024 1.353 6.626 1.00 98.06 93 VAL A N 1
ATOM 742 C CA . VAL A 1 93 ? 8.693 1.201 5.321 1.00 98.06 93 VAL A CA 1
ATOM 743 C C . VAL A 1 93 ? 10.134 0.726 5.488 1.00 98.06 93 VAL A C 1
ATOM 745 O O . VAL A 1 93 ? 10.803 1.085 6.448 1.00 98.06 93 VAL A O 1
ATOM 748 N N . GLY A 1 94 ? 10.607 -0.127 4.582 1.00 96.56 94 GLY A N 1
ATOM 749 C CA . GLY A 1 94 ? 11.982 -0.613 4.628 1.00 96.56 94 GLY A CA 1
ATOM 750 C C . GLY A 1 94 ? 12.982 0.432 4.131 1.00 96.56 94 GLY A C 1
ATOM 751 O O . GLY A 1 94 ? 12.759 1.061 3.099 1.00 96.56 94 GLY A O 1
ATOM 752 N N . GLU A 1 95 ? 14.110 0.589 4.820 1.00 94.69 95 GLU A N 1
ATOM 753 C CA . GLU A 1 95 ? 15.223 1.452 4.391 1.00 94.69 95 GLU A CA 1
ATOM 754 C C . GLU A 1 95 ? 15.880 0.967 3.086 1.00 94.69 95 GLU A C 1
ATOM 756 O O . GLU A 1 95 ? 16.472 1.761 2.359 1.00 94.69 95 GLU A O 1
ATOM 761 N N . LEU A 1 96 ? 15.763 -0.331 2.775 1.00 93.19 96 LEU A N 1
ATOM 762 C CA . LEU A 1 96 ? 16.299 -0.962 1.562 1.00 93.19 96 LEU A CA 1
ATOM 763 C C . LEU A 1 96 ? 15.258 -1.065 0.431 1.00 93.19 96 LEU A C 1
ATOM 765 O O . LEU A 1 96 ? 15.469 -1.786 -0.547 1.00 93.19 96 LEU A O 1
ATOM 769 N N . GLU A 1 97 ? 14.111 -0.399 0.573 1.00 92.00 97 GLU A N 1
ATOM 770 C CA . GLU A 1 97 ? 13.123 -0.264 -0.497 1.00 92.00 97 GLU A CA 1
ATOM 771 C C . GLU A 1 97 ? 13.666 0.563 -1.666 1.00 92.00 97 GLU A C 1
ATOM 773 O O . GLU A 1 97 ? 14.602 1.350 -1.527 1.00 92.00 97 GLU A O 1
ATOM 778 N N . ASN A 1 98 ? 13.058 0.418 -2.847 1.00 89.69 98 ASN A N 1
ATOM 779 C CA . ASN A 1 98 ? 13.443 1.274 -3.966 1.00 89.69 98 ASN A CA 1
ATOM 780 C C . ASN A 1 98 ? 13.146 2.757 -3.668 1.00 89.69 98 ASN A C 1
ATOM 782 O O . ASN A 1 98 ? 12.180 3.098 -2.979 1.00 89.69 98 ASN A O 1
ATOM 786 N N . GLU A 1 99 ? 13.973 3.639 -4.233 1.00 88.38 99 GLU A N 1
ATOM 787 C CA . GLU A 1 99 ? 13.911 5.083 -3.975 1.00 88.38 99 GLU A CA 1
ATOM 788 C C . GLU A 1 99 ? 12.522 5.709 -4.195 1.00 88.38 99 GLU A C 1
ATOM 790 O O . GLU A 1 99 ? 12.062 6.444 -3.315 1.00 88.38 99 GLU A O 1
ATOM 795 N N . PRO A 1 100 ? 11.793 5.415 -5.296 1.00 88.56 100 PRO A N 1
ATOM 796 C CA . PRO A 1 100 ? 10.439 5.931 -5.477 1.00 88.56 100 PRO A CA 1
ATOM 797 C C . PRO A 1 100 ? 9.488 5.562 -4.332 1.00 88.56 100 PRO A C 1
ATOM 799 O O . PRO A 1 100 ? 8.729 6.415 -3.871 1.00 88.56 100 PRO A O 1
ATOM 802 N N . LEU A 1 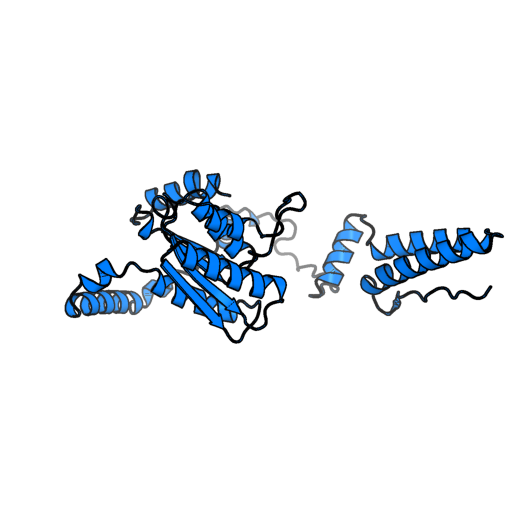101 ? 9.529 4.315 -3.853 1.00 91.69 101 LEU A N 1
ATOM 803 C CA . LEU A 1 101 ? 8.653 3.830 -2.790 1.00 91.69 101 LEU A CA 1
ATOM 804 C C . LEU A 1 101 ? 8.995 4.468 -1.447 1.00 91.69 101 LEU A C 1
ATOM 806 O O . LEU A 1 101 ? 8.095 5.004 -0.792 1.00 91.69 101 LEU A O 1
ATOM 810 N N . LEU A 1 102 ? 10.267 4.439 -1.048 1.00 92.31 102 LEU A N 1
ATOM 811 C CA . LEU A 1 102 ? 10.711 5.001 0.228 1.00 92.31 102 LEU A CA 1
ATOM 812 C C . LEU A 1 102 ? 10.442 6.509 0.284 1.00 92.31 102 LEU A C 1
ATOM 814 O O . LEU A 1 102 ? 9.823 7.005 1.228 1.00 92.31 102 LEU A O 1
ATOM 818 N N . THR A 1 103 ? 10.811 7.233 -0.776 1.00 91.88 103 THR A N 1
ATOM 819 C CA . THR A 1 103 ? 10.579 8.677 -0.877 1.00 91.88 103 THR A CA 1
ATOM 820 C C . THR A 1 103 ? 9.091 9.021 -0.806 1.00 91.88 103 THR A C 1
ATOM 822 O O . THR A 1 103 ? 8.717 9.969 -0.114 1.00 91.88 103 THR A O 1
ATOM 825 N N . ALA A 1 104 ? 8.219 8.255 -1.466 1.00 93.06 104 ALA A N 1
ATOM 826 C CA . ALA A 1 104 ? 6.782 8.513 -1.415 1.00 93.06 104 ALA A CA 1
ATOM 827 C C . ALA A 1 104 ? 6.163 8.222 -0.038 1.00 93.06 104 ALA A C 1
ATOM 829 O O . ALA A 1 104 ? 5.302 8.982 0.397 1.00 93.06 104 ALA A O 1
ATOM 830 N N . ASN A 1 105 ? 6.611 7.186 0.683 1.00 96.62 105 ASN A N 1
ATOM 831 C CA . ASN A 1 105 ? 6.138 6.935 2.053 1.00 96.62 105 ASN A CA 1
ATOM 832 C C . ASN A 1 105 ? 6.583 8.050 3.016 1.00 96.62 105 ASN A C 1
ATOM 834 O O . ASN A 1 105 ? 5.764 8.534 3.796 1.00 96.62 105 ASN A O 1
ATOM 838 N N . ARG A 1 106 ? 7.828 8.537 2.898 1.00 95.94 106 ARG A N 1
ATOM 839 C CA . ARG A 1 106 ? 8.321 9.703 3.659 1.00 95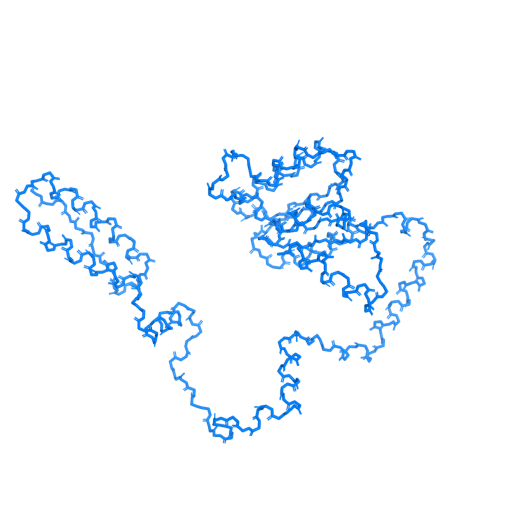.94 106 ARG A CA 1
ATOM 840 C C . ARG A 1 106 ? 7.503 10.966 3.384 1.00 95.94 106 ARG A C 1
ATOM 842 O O . ARG A 1 106 ? 7.179 11.708 4.307 1.00 95.94 106 ARG A O 1
ATOM 849 N N . ARG A 1 107 ? 7.172 11.233 2.116 1.00 94.56 107 ARG A N 1
ATOM 850 C CA . ARG A 1 107 ? 6.347 12.390 1.723 1.00 94.56 107 ARG A CA 1
ATOM 851 C C . ARG A 1 107 ? 4.915 12.274 2.227 1.00 94.56 107 ARG A C 1
ATOM 853 O O . ARG A 1 107 ? 4.389 13.241 2.766 1.00 94.56 107 ARG A O 1
ATOM 860 N N . LEU A 1 108 ? 4.317 11.091 2.109 1.00 95.25 108 LEU A N 1
ATOM 861 C CA . LEU A 1 108 ? 2.984 10.826 2.635 1.00 95.25 108 LEU A CA 1
ATOM 862 C C . LEU A 1 108 ? 2.924 11.049 4.149 1.00 95.25 108 LEU A C 1
ATOM 864 O O . LEU A 1 108 ? 1.994 11.689 4.627 1.00 95.25 108 LEU A O 1
ATOM 868 N N . TYR A 1 109 ? 3.927 10.575 4.893 1.00 96.06 109 TYR A N 1
ATOM 869 C CA . TYR A 1 109 ? 4.031 10.835 6.328 1.00 96.06 109 TYR A CA 1
ATOM 870 C C . TYR A 1 109 ? 4.039 12.337 6.642 1.00 96.06 109 TYR A C 1
ATOM 872 O O . TYR A 1 109 ? 3.254 12.790 7.472 1.00 96.06 109 TYR A O 1
ATOM 880 N N . LYS A 1 110 ? 4.852 13.124 5.925 1.00 94.50 110 LYS A N 1
ATOM 881 C CA . LYS A 1 110 ? 4.883 14.586 6.097 1.00 94.50 110 LYS A CA 1
ATOM 882 C C . LYS A 1 110 ? 3.527 15.232 5.823 1.00 94.50 110 LYS A C 1
ATOM 884 O O . LYS A 1 110 ? 3.066 16.021 6.639 1.00 94.50 110 LYS A O 1
ATOM 889 N N . ALA A 1 111 ? 2.864 14.853 4.730 1.00 92.69 111 ALA A N 1
ATOM 890 C CA . ALA A 1 111 ? 1.534 15.364 4.406 1.00 92.69 111 ALA A CA 1
ATOM 891 C C . ALA A 1 111 ? 0.504 15.022 5.501 1.00 92.69 111 ALA A C 1
ATOM 893 O O . ALA A 1 111 ? -0.330 15.853 5.852 1.00 92.69 111 ALA A O 1
ATOM 894 N N . LEU A 1 112 ? 0.573 13.818 6.078 1.00 93.31 112 LEU A N 1
ATOM 895 C CA . LEU A 1 112 ? -0.308 13.404 7.173 1.00 93.31 112 LEU A CA 1
ATOM 896 C C . LEU A 1 112 ? -0.065 14.207 8.460 1.00 93.31 112 LEU A C 1
ATOM 898 O O . LEU A 1 112 ? -1.034 14.604 9.111 1.00 93.31 112 LEU A O 1
ATOM 902 N N . GLU A 1 113 ? 1.197 14.472 8.809 1.00 92.19 113 GLU A N 1
ATOM 903 C CA . GLU A 1 113 ? 1.556 15.315 9.959 1.00 92.19 113 GLU A CA 1
ATOM 904 C C . GLU A 1 113 ? 1.112 16.770 9.775 1.00 92.19 113 GLU A C 1
ATOM 906 O O . GLU A 1 113 ? 0.512 17.349 10.681 1.00 92.19 113 GLU A O 1
ATOM 911 N N . GLU A 1 114 ? 1.347 17.356 8.599 1.00 91.38 114 GLU A N 1
ATOM 912 C CA . GLU A 1 114 ? 0.941 18.732 8.278 1.00 91.38 114 GLU A CA 1
ATOM 913 C C . GLU A 1 114 ? -0.578 18.914 8.390 1.00 91.38 114 GLU A C 1
ATOM 915 O O . GLU A 1 114 ? -1.059 19.914 8.930 1.00 91.38 114 GLU A O 1
ATOM 920 N N . MET A 1 115 ? -1.334 17.898 7.968 1.00 90.25 115 MET A N 1
ATOM 921 C CA . MET A 1 115 ? -2.793 17.858 8.074 1.00 90.25 115 MET A CA 1
ATOM 922 C C . MET A 1 115 ? -3.288 17.406 9.455 1.00 90.25 115 MET A C 1
ATOM 924 O O . MET A 1 115 ? -4.494 17.294 9.669 1.00 90.25 115 MET A O 1
ATOM 928 N N . LYS A 1 116 ? -2.384 17.219 10.426 1.00 90.19 116 LYS A N 1
ATOM 929 C CA . LYS A 1 116 ? -2.674 16.872 11.826 1.00 90.19 116 LYS A CA 1
ATOM 930 C C . LYS A 1 116 ? -3.436 15.556 11.994 1.00 90.19 116 LYS A C 1
ATOM 932 O O . LYS A 1 116 ? -4.242 15.438 12.915 1.00 90.19 116 LYS A O 1
ATOM 937 N N . HIS A 1 117 ? -3.204 14.566 11.136 1.00 90.50 117 HIS A N 1
ATOM 938 C CA . HIS A 1 117 ? -3.693 13.206 11.368 1.00 90.50 117 HIS A CA 1
ATOM 939 C C . HIS A 1 117 ? -2.829 12.500 12.417 1.00 90.50 117 HIS A C 1
ATOM 941 O O . HIS A 1 117 ? -1.604 12.631 12.406 1.00 90.50 117 HIS A O 1
ATOM 947 N N . GLN A 1 118 ? -3.439 11.701 13.296 1.00 91.44 118 GLN A N 1
ATOM 948 C CA . GLN A 1 118 ? -2.681 10.870 14.227 1.00 91.44 118 GLN A CA 1
ATOM 949 C C . GLN A 1 118 ? -1.896 9.818 13.437 1.00 91.44 118 GLN A C 1
ATOM 951 O O . GLN A 1 118 ? -2.485 8.940 12.816 1.00 91.44 118 GLN A O 1
ATOM 956 N N . THR A 1 119 ? -0.568 9.913 13.430 1.00 94.56 119 THR A N 1
ATOM 957 C CA . THR A 1 119 ? 0.274 9.070 12.575 1.00 94.56 119 THR A CA 1
ATOM 958 C C . THR A 1 119 ? 1.486 8.560 13.336 1.00 94.56 119 THR A C 1
ATOM 960 O O . THR A 1 119 ? 2.184 9.324 13.993 1.00 94.56 119 THR A O 1
ATOM 963 N N . THR A 1 120 ? 1.741 7.259 13.240 1.00 97.00 120 THR A N 1
ATOM 964 C CA . THR A 1 120 ? 2.995 6.622 13.649 1.00 97.00 120 THR A CA 1
ATOM 965 C C . THR A 1 120 ? 3.753 6.211 12.394 1.00 97.00 120 THR A C 1
ATOM 967 O O . THR A 1 120 ? 3.176 5.573 11.512 1.00 97.00 120 THR A O 1
ATOM 970 N N . TYR A 1 121 ? 5.028 6.580 12.307 1.00 97.38 121 TYR A N 1
ATOM 971 C CA . TYR A 1 121 ? 5.889 6.274 11.169 1.00 97.38 121 TYR A CA 1
ATOM 972 C C . TYR A 1 121 ? 7.165 5.580 11.634 1.00 97.38 121 TYR A C 1
ATOM 974 O O . TYR A 1 121 ? 7.818 6.042 12.569 1.00 97.38 121 TYR A O 1
ATOM 982 N N . GLU A 1 122 ? 7.519 4.483 10.970 1.00 96.81 122 GLU A N 1
ATOM 983 C CA . GLU A 1 122 ? 8.712 3.695 11.265 1.00 96.81 122 GLU A CA 1
ATOM 984 C C . GLU A 1 122 ? 9.451 3.306 9.980 1.00 96.81 122 GLU A C 1
ATOM 986 O O . GLU A 1 122 ? 8.848 2.838 9.011 1.00 96.81 122 GLU A O 1
ATOM 991 N N . GLU A 1 123 ? 10.776 3.437 10.002 1.00 96.38 123 GLU A N 1
ATOM 992 C CA . GLU A 1 123 ? 11.657 2.824 9.008 1.00 96.38 123 GLU A CA 1
ATOM 993 C C . GLU A 1 123 ? 12.345 1.610 9.639 1.00 96.38 123 GLU A C 1
ATOM 995 O O . GLU A 1 123 ? 12.800 1.676 10.782 1.00 96.38 123 GLU A O 1
ATOM 1000 N N . PHE A 1 124 ? 12.370 0.479 8.934 1.00 93.56 124 PHE A N 1
ATOM 1001 C CA . PHE A 1 124 ? 13.023 -0.747 9.405 1.00 93.56 124 PHE A CA 1
ATOM 1002 C C . PHE A 1 124 ? 14.196 -1.130 8.500 1.00 93.56 124 PHE A C 1
ATOM 1004 O O . PHE A 1 124 ? 14.185 -0.846 7.304 1.00 93.56 124 PHE A O 1
ATOM 1011 N N . GLN A 1 125 ? 15.187 -1.835 9.057 1.00 93.06 125 GLN A N 1
ATOM 1012 C CA . GLN A 1 125 ? 16.451 -2.207 8.393 1.00 93.06 125 GLN A CA 1
ATOM 1013 C C . GLN A 1 125 ? 16.300 -3.342 7.354 1.00 93.06 125 GLN A C 1
ATOM 1015 O O . GLN A 1 125 ? 17.131 -4.244 7.249 1.00 93.06 125 GLN A O 1
ATOM 1020 N N . GLY A 1 126 ? 15.206 -3.327 6.600 1.00 91.19 126 GLY A N 1
ATOM 1021 C CA . GLY A 1 126 ? 14.832 -4.321 5.604 1.00 91.19 126 GLY A CA 1
ATOM 1022 C C . GLY A 1 126 ? 14.357 -3.681 4.307 1.00 91.19 126 GLY A C 1
ATOM 1023 O O . GLY A 1 126 ? 14.381 -2.464 4.154 1.00 91.19 126 GLY A O 1
ATOM 1024 N N . GLY A 1 127 ? 13.928 -4.518 3.364 1.00 89.50 127 GLY A N 1
ATOM 1025 C CA . GLY A 1 127 ? 13.336 -4.092 2.093 1.00 89.50 127 GLY A CA 1
ATOM 1026 C C . GLY A 1 127 ? 11.936 -4.673 1.902 1.00 89.50 127 GLY A C 1
ATOM 1027 O O . GLY A 1 127 ? 11.195 -4.850 2.869 1.00 89.50 127 GLY A O 1
ATOM 1028 N N . HIS A 1 128 ? 11.612 -5.027 0.657 1.00 93.12 128 HIS A N 1
ATOM 1029 C CA . HIS A 1 128 ? 10.290 -5.509 0.248 1.00 93.12 128 HIS A CA 1
ATOM 1030 C C . HIS A 1 128 ? 10.023 -6.975 0.642 1.00 93.12 128 HIS A C 1
ATOM 1032 O O . HIS A 1 128 ? 9.864 -7.842 -0.220 1.00 93.12 128 HIS A O 1
ATOM 1038 N N . ASP A 1 129 ? 10.024 -7.268 1.947 1.00 87.31 129 ASP A N 1
ATOM 1039 C CA . ASP A 1 129 ? 10.010 -8.633 2.483 1.00 87.31 129 ASP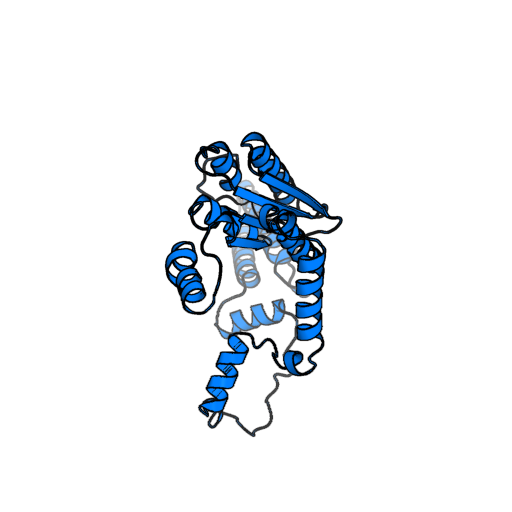 A CA 1
ATOM 1040 C C . ASP A 1 129 ? 8.942 -8.862 3.570 1.00 87.31 129 ASP A C 1
ATOM 1042 O O . ASP A 1 129 ? 8.780 -8.100 4.527 1.00 87.31 129 ASP A O 1
ATOM 1046 N N . SER A 1 130 ? 8.249 -9.996 3.443 1.00 85.44 130 SER A N 1
ATOM 1047 C CA . SER A 1 130 ? 7.205 -10.471 4.353 1.00 85.44 130 SER A CA 1
ATOM 1048 C C . SER A 1 130 ? 7.637 -10.699 5.808 1.00 85.44 130 SER A C 1
ATOM 1050 O O . SER A 1 130 ? 6.793 -10.609 6.702 1.00 85.44 130 SER A O 1
ATOM 1052 N N . VAL A 1 131 ? 8.915 -10.984 6.072 1.00 89.69 131 VAL A N 1
ATOM 1053 C CA . VAL A 1 131 ? 9.448 -11.212 7.424 1.00 89.69 131 VAL A CA 1
ATOM 1054 C C . VAL A 1 131 ? 9.298 -9.948 8.263 1.00 89.69 131 VAL A C 1
ATOM 1056 O O . VAL A 1 131 ? 8.765 -10.009 9.371 1.00 89.69 131 VAL A O 1
ATOM 1059 N N . TRP A 1 132 ? 9.672 -8.798 7.702 1.00 89.75 132 TRP A N 1
ATOM 1060 C CA . TRP A 1 132 ? 9.525 -7.504 8.365 1.00 89.75 132 TRP A CA 1
ATOM 1061 C C . TRP A 1 132 ? 8.061 -7.085 8.472 1.00 89.75 132 TRP A C 1
ATOM 1063 O O . TRP A 1 132 ? 7.618 -6.633 9.527 1.00 89.75 132 TRP A O 1
ATOM 1073 N N . TRP A 1 133 ? 7.269 -7.290 7.415 1.00 91.44 133 TRP A N 1
ATOM 1074 C CA . TRP A 1 133 ? 5.843 -6.950 7.443 1.00 91.44 133 TRP A CA 1
ATOM 1075 C C . TRP A 1 133 ? 5.070 -7.753 8.487 1.00 91.44 133 TRP A C 1
ATOM 1077 O O . TRP A 1 133 ? 4.146 -7.228 9.100 1.00 91.44 133 TRP A O 1
ATOM 1087 N N . ARG A 1 134 ? 5.450 -9.009 8.745 1.00 93.81 134 ARG A N 1
ATOM 1088 C CA . ARG A 1 134 ? 4.834 -9.799 9.814 1.00 93.81 134 ARG A CA 1
ATOM 1089 C C . ARG A 1 134 ? 4.993 -9.117 11.170 1.00 93.81 134 ARG A C 1
ATOM 1091 O O . ARG A 1 134 ? 4.015 -9.029 11.901 1.00 93.81 134 ARG A O 1
ATOM 1098 N N . GLU A 1 135 ? 6.195 -8.661 11.504 1.00 91.69 135 GLU A N 1
ATOM 1099 C CA . GLU A 1 135 ? 6.461 -7.949 12.759 1.00 91.69 135 GLU A CA 1
ATOM 1100 C C . GLU A 1 135 ? 5.680 -6.631 12.813 1.00 91.69 135 GLU A C 1
ATOM 1102 O O . GLU A 1 135 ? 4.921 -6.387 13.754 1.00 91.69 135 GLU A O 1
ATOM 1107 N N . LYS A 1 136 ? 5.768 -5.833 11.743 1.00 95.19 136 LYS A N 1
ATOM 1108 C CA . LYS A 1 136 ? 5.129 -4.513 11.667 1.00 95.19 136 LYS A CA 1
ATOM 1109 C C . LYS A 1 136 ? 3.609 -4.553 11.637 1.00 95.19 136 LYS A C 1
ATOM 1111 O O . LYS A 1 136 ? 2.971 -3.603 12.085 1.00 95.19 136 LYS A O 1
ATOM 1116 N N . LEU A 1 137 ? 3.013 -5.663 11.213 1.00 95.88 137 LEU A 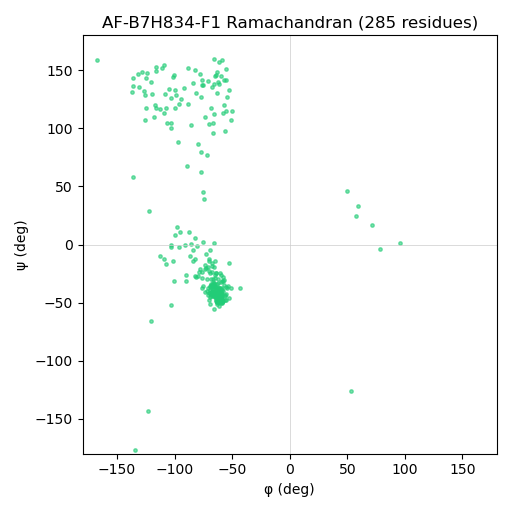N 1
ATOM 1117 C CA . LEU A 1 137 ? 1.581 -5.885 11.363 1.00 95.88 137 LEU A CA 1
ATOM 1118 C C . LEU A 1 137 ? 1.174 -5.905 12.844 1.00 95.88 137 LEU A C 1
ATOM 1120 O O . LEU A 1 137 ? 0.199 -5.254 13.214 1.00 95.88 137 LEU A O 1
ATOM 1124 N N . PHE A 1 138 ? 1.912 -6.619 13.698 1.00 94.75 138 PHE A N 1
ATOM 1125 C CA . PHE A 1 138 ? 1.601 -6.685 15.129 1.00 94.75 138 PHE A CA 1
ATOM 1126 C C . PHE A 1 138 ? 1.859 -5.352 15.831 1.00 94.75 138 PHE A C 1
ATOM 1128 O O . PHE A 1 138 ? 1.006 -4.895 16.596 1.00 94.75 138 PHE A O 1
ATOM 1135 N N . ASP A 1 139 ? 2.996 -4.710 15.549 1.00 94.00 139 ASP A N 1
ATOM 1136 C CA . ASP A 1 139 ? 3.318 -3.397 16.114 1.00 94.00 139 ASP A CA 1
ATOM 1137 C C . ASP A 1 139 ? 2.274 -2.348 15.722 1.00 94.00 139 ASP A C 1
ATOM 1139 O O . ASP A 1 139 ? 1.763 -1.632 16.588 1.00 94.00 139 ASP A O 1
ATOM 1143 N N . GLY A 1 140 ? 1.893 -2.315 14.443 1.00 95.00 140 GLY A N 1
ATOM 1144 C CA . GLY A 1 140 ? 0.904 -1.379 13.932 1.00 95.00 140 GLY A CA 1
ATOM 1145 C C . GLY A 1 140 ? -0.485 -1.603 14.515 1.00 95.00 140 GLY A C 1
ATOM 1146 O O . GLY A 1 140 ? -1.133 -0.645 14.931 1.00 95.00 140 GLY A O 1
ATOM 1147 N N . LEU A 1 141 ? -0.940 -2.854 14.634 1.00 94.25 141 LEU A N 1
ATOM 1148 C CA . LEU A 1 141 ? -2.223 -3.150 15.281 1.00 94.25 141 LEU A CA 1
ATOM 1149 C C . LEU A 1 141 ? -2.226 -2.722 16.754 1.00 94.25 141 LEU A C 1
ATOM 1151 O O . LEU A 1 141 ? -3.210 -2.146 17.215 1.00 94.25 141 LEU A O 1
ATOM 1155 N N . ARG A 1 142 ? -1.118 -2.930 17.476 1.00 92.00 142 ARG A N 1
ATOM 1156 C CA . ARG A 1 142 ? -0.969 -2.477 18.867 1.00 92.00 142 ARG A CA 1
ATOM 1157 C C . ARG A 1 142 ? -0.980 -0.950 18.978 1.00 92.00 142 ARG A C 1
ATOM 1159 O O . ARG A 1 142 ? -1.568 -0.422 19.921 1.00 92.00 142 ARG A O 1
ATOM 1166 N N . ALA A 1 143 ? -0.332 -0.252 18.046 1.00 91.44 143 ALA A N 1
ATOM 1167 C CA . ALA A 1 143 ? -0.264 1.209 18.017 1.00 91.44 143 ALA A CA 1
ATOM 1168 C C . ALA A 1 143 ? -1.617 1.857 17.673 1.00 91.44 143 ALA A C 1
ATOM 1170 O O . ALA A 1 143 ? -1.952 2.910 18.216 1.00 91.44 143 ALA A O 1
ATOM 1171 N N . LEU A 1 144 ? -2.395 1.215 16.797 1.00 91.75 144 LEU A N 1
ATOM 1172 C CA . LEU A 1 144 ? -3.712 1.681 16.359 1.00 91.75 14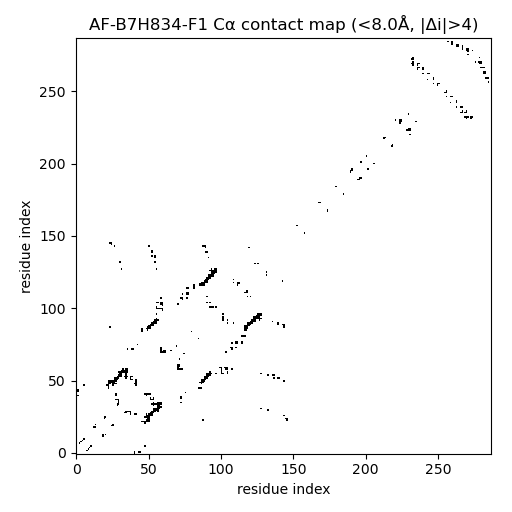4 LEU A CA 1
ATOM 1173 C C . LEU A 1 144 ? -4.842 1.317 17.333 1.00 91.75 144 LEU A C 1
ATOM 1175 O O . LEU A 1 144 ? -5.946 1.847 17.209 1.00 91.75 144 LEU A O 1
ATOM 1179 N N . GLU A 1 145 ? -4.588 0.435 18.302 1.00 83.19 145 GLU A N 1
ATOM 1180 C CA . GLU A 1 145 ? -5.564 0.079 19.329 1.00 83.19 145 GLU A CA 1
ATOM 1181 C C . GLU A 1 145 ? -5.911 1.301 20.199 1.00 83.19 145 GLU A C 1
ATOM 1183 O O . GLU A 1 145 ? -5.044 2.023 20.699 1.00 83.19 145 GLU A O 1
ATOM 1188 N N . ASN A 1 146 ? -7.209 1.543 20.375 1.00 67.19 146 ASN A N 1
ATOM 1189 C CA . ASN A 1 146 ? -7.743 2.762 20.969 1.00 67.19 146 ASN A CA 1
ATOM 1190 C C . ASN A 1 146 ? -7.364 2.868 22.465 1.00 67.19 146 ASN A C 1
ATOM 1192 O O . ASN A 1 146 ? -7.926 2.181 23.319 1.00 67.19 146 ASN A O 1
ATOM 1196 N N . LYS A 1 147 ? -6.397 3.735 22.805 1.00 55.44 147 LYS A N 1
ATOM 1197 C CA . LYS A 1 147 ? -5.832 3.856 24.168 1.00 55.44 147 LYS A CA 1
ATOM 1198 C C . LYS A 1 147 ? -6.856 4.190 25.259 1.00 55.44 147 LYS A C 1
ATOM 1200 O O . LYS A 1 147 ? -6.660 3.768 26.395 1.00 55.44 147 LYS A O 1
ATOM 1205 N N . LYS A 1 148 ? -7.962 4.873 24.929 1.00 53.78 148 LYS A N 1
ATOM 1206 C CA . LYS A 1 148 ? -8.996 5.252 25.913 1.00 53.78 148 LYS A CA 1
ATOM 1207 C C . LYS A 1 148 ? -9.621 4.055 26.639 1.00 53.78 148 LYS A C 1
ATOM 1209 O O . LYS A 1 148 ? -9.957 4.198 27.805 1.00 53.78 148 LYS A O 1
ATOM 1214 N N . GLU A 1 149 ? -9.726 2.888 25.998 1.00 52.97 149 GLU A N 1
ATOM 1215 C CA . GLU A 1 149 ? -10.227 1.666 26.652 1.00 52.97 149 GLU A CA 1
ATOM 1216 C C . GLU A 1 149 ? -9.152 0.949 27.485 1.00 52.97 149 GLU A C 1
ATOM 1218 O O . GLU A 1 149 ? -9.473 0.296 28.477 1.00 52.97 149 GLU A O 1
ATOM 1223 N N . ARG A 1 150 ? -7.866 1.090 27.123 1.00 47.47 150 ARG A N 1
ATOM 1224 C CA . ARG A 1 150 ? -6.742 0.572 27.922 1.00 47.47 150 ARG A CA 1
ATOM 1225 C C . ARG A 1 150 ? -6.533 1.375 29.203 1.00 47.47 150 ARG A C 1
ATOM 1227 O O . ARG A 1 150 ? -6.260 0.787 30.239 1.00 47.47 150 ARG A O 1
ATOM 1234 N N . GLU A 1 151 ? -6.668 2.696 29.130 1.00 48.72 151 GLU A N 1
ATOM 1235 C CA . GLU A 1 151 ? -6.478 3.603 30.271 1.00 48.72 151 GLU A CA 1
ATOM 1236 C C . GLU A 1 151 ? -7.686 3.617 31.227 1.00 48.72 151 GLU A C 1
ATOM 1238 O O . GLU A 1 151 ? -7.529 3.947 32.400 1.00 48.72 151 GLU A O 1
ATOM 1243 N N . SER A 1 152 ? -8.878 3.208 30.771 1.00 46.75 152 SER A N 1
ATOM 1244 C CA . SER A 1 152 ? -10.069 3.049 31.622 1.00 46.75 152 SER A CA 1
ATOM 1245 C C . SER A 1 152 ? -10.148 1.709 32.364 1.00 46.75 152 SER A C 1
ATOM 1247 O O . SER A 1 152 ? -11.076 1.508 33.144 1.00 46.75 152 SER A O 1
ATOM 1249 N N . MET A 1 153 ? -9.223 0.780 32.111 1.00 51.59 153 MET A N 1
ATOM 1250 C CA . MET A 1 153 ? -9.210 -0.554 32.714 1.00 51.59 153 MET A CA 1
ATOM 1251 C C . MET A 1 153 ? -8.080 -0.626 33.748 1.00 51.59 153 MET A C 1
ATOM 1253 O O . MET A 1 153 ? -6.907 -0.479 33.414 1.00 51.59 153 MET A O 1
ATOM 1257 N N . ASN A 1 154 ? -8.433 -0.841 35.018 1.00 62.06 154 ASN A N 1
ATOM 1258 C CA . ASN A 1 154 ? -7.468 -1.063 36.101 1.00 62.06 154 ASN A CA 1
ATOM 1259 C C . ASN A 1 154 ? -6.538 -2.239 35.729 1.00 62.06 154 ASN A C 1
ATOM 1261 O O . ASN A 1 154 ? -7.002 -3.237 35.175 1.00 62.06 154 ASN A O 1
ATOM 1265 N N . GLN A 1 155 ? -5.246 -2.139 36.066 1.00 59.22 155 GLN A N 1
ATOM 1266 C CA . GLN A 1 155 ? -4.238 -3.200 35.926 1.00 59.22 155 GLN A CA 1
ATOM 1267 C C . GLN A 1 155 ? -4.768 -4.575 36.366 1.00 59.22 155 GLN A C 1
ATOM 1269 O O . GLN A 1 155 ? -4.522 -5.577 35.707 1.00 59.22 155 GLN A O 1
ATOM 1274 N N . GLU A 1 156 ? -5.582 -4.613 37.419 1.00 64.06 156 GLU A N 1
ATOM 1275 C CA . GLU A 1 156 ? -6.202 -5.829 37.942 1.00 64.06 156 GLU A CA 1
ATOM 1276 C C . GLU A 1 156 ? -7.220 -6.465 36.974 1.00 64.06 156 GLU A C 1
ATOM 1278 O O . GLU A 1 156 ? -7.292 -7.687 36.858 1.00 64.06 156 GLU A O 1
ATOM 1283 N N . GLU A 1 157 ? -7.991 -5.662 36.232 1.00 67.62 157 GLU A N 1
ATOM 1284 C CA . GLU A 1 157 ? -8.907 -6.140 35.187 1.00 67.62 157 GLU A CA 1
ATOM 1285 C C . GLU A 1 157 ? -8.163 -6.551 33.918 1.00 67.62 157 GLU A C 1
ATOM 1287 O O . GLU A 1 157 ? -8.547 -7.533 33.271 1.00 67.62 157 GLU A O 1
ATOM 1292 N N . LEU A 1 158 ? -7.087 -5.831 33.584 1.00 59.59 158 LEU A N 1
ATOM 1293 C CA . LEU A 1 158 ? -6.185 -6.172 32.488 1.00 59.59 158 LEU A CA 1
ATOM 1294 C C . LEU A 1 158 ? -5.535 -7.536 32.749 1.00 59.59 158 LEU A C 1
ATOM 1296 O O . LEU A 1 158 ? -5.613 -8.423 31.902 1.00 59.59 158 LEU A O 1
ATOM 1300 N N . ASP A 1 159 ? -5.011 -7.741 33.957 1.00 68.81 159 ASP A N 1
ATOM 1301 C CA . ASP A 1 159 ? -4.406 -8.993 34.405 1.00 68.81 159 ASP A CA 1
ATOM 1302 C C . ASP A 1 159 ? -5.439 -10.123 34.445 1.00 68.81 159 ASP A C 1
ATOM 1304 O O . ASP A 1 159 ? -5.133 -11.253 34.068 1.00 68.81 159 ASP A O 1
ATOM 1308 N N . LYS A 1 160 ? -6.693 -9.840 34.826 1.00 73.12 160 LYS A N 1
ATOM 1309 C CA . LYS A 1 160 ? -7.791 -10.821 34.802 1.00 73.12 160 LYS A CA 1
ATOM 1310 C C . LYS A 1 160 ? -8.177 -11.216 33.375 1.00 73.12 160 LYS A C 1
ATOM 1312 O O . LYS A 1 160 ? -8.432 -12.395 33.125 1.00 73.12 160 LYS A O 1
ATOM 1317 N N . LYS A 1 161 ? -8.206 -10.262 32.435 1.00 66.12 161 LYS A N 1
ATOM 1318 C CA . LYS A 1 161 ? -8.442 -10.515 31.002 1.00 66.12 161 LYS A CA 1
ATOM 1319 C C . LYS A 1 161 ? -7.281 -11.275 30.368 1.00 66.12 161 LYS A C 1
ATOM 1321 O O . LYS A 1 161 ? -7.544 -12.250 29.671 1.00 66.12 161 LYS A O 1
ATOM 1326 N N . LEU A 1 162 ? -6.039 -10.887 30.654 1.00 61.81 162 LEU A N 1
ATOM 1327 C CA . LEU A 1 162 ? -4.832 -11.563 30.179 1.00 61.81 162 LEU A CA 1
ATOM 1328 C C . LEU A 1 162 ? -4.749 -12.985 30.733 1.00 61.81 162 LEU A C 1
ATOM 1330 O O . LEU A 1 162 ? -4.573 -13.908 29.949 1.00 61.81 162 LEU A O 1
ATOM 1334 N N . LYS A 1 163 ? -5.023 -13.205 32.028 1.00 63.28 163 LYS A N 1
ATOM 1335 C CA . LYS A 1 163 ? -5.163 -14.559 32.594 1.00 63.28 163 LYS A CA 1
ATOM 1336 C C . LYS A 1 163 ? -6.278 -15.345 31.925 1.00 63.28 163 LYS A C 1
ATOM 1338 O O . LYS A 1 163 ? -6.102 -16.523 31.657 1.00 63.28 163 LYS A O 1
ATOM 1343 N N . LYS A 1 164 ? -7.431 -14.729 31.650 1.00 62.62 164 LYS A N 1
ATOM 1344 C CA . LYS A 1 164 ? -8.543 -15.395 30.954 1.00 62.62 164 LYS A CA 1
ATOM 1345 C C . LYS A 1 164 ? -8.159 -15.780 29.520 1.00 62.62 164 LYS A C 1
ATOM 1347 O O . LYS A 1 164 ? -8.514 -16.870 29.085 1.00 62.62 164 LYS A O 1
ATOM 1352 N N . GLN A 1 165 ? -7.416 -14.927 28.813 1.00 52.69 165 GLN A N 1
ATOM 1353 C CA . GLN A 1 165 ? -6.845 -15.221 27.497 1.00 52.69 165 GLN A CA 1
ATOM 1354 C C . GLN A 1 165 ? -5.767 -16.308 27.572 1.00 52.69 165 GLN A C 1
ATOM 1356 O O . GLN A 1 165 ? -5.814 -17.239 26.782 1.00 52.69 165 GLN A O 1
ATOM 1361 N N . GLU A 1 166 ? -4.854 -16.263 28.542 1.00 46.16 166 GLU A N 1
ATOM 1362 C CA . GLU A 1 166 ? -3.862 -17.320 28.773 1.00 46.16 166 GLU A CA 1
ATOM 1363 C C . GLU A 1 166 ? -4.518 -18.657 29.129 1.00 46.16 166 GLU A C 1
ATOM 1365 O O . GLU A 1 166 ? -4.058 -19.697 28.671 1.00 46.16 166 GLU A O 1
ATOM 1370 N N . ILE A 1 167 ? -5.600 -18.652 29.913 1.00 48.94 167 ILE A N 1
ATOM 1371 C CA . ILE A 1 167 ? -6.388 -19.851 30.231 1.00 48.94 167 ILE A CA 1
ATOM 1372 C C . ILE A 1 167 ? -7.046 -20.404 28.957 1.00 48.94 167 ILE A C 1
ATOM 1374 O O . ILE A 1 167 ? -6.999 -21.608 28.736 1.00 48.94 167 ILE A O 1
ATOM 1378 N N . LEU A 1 168 ? -7.574 -19.539 28.081 1.00 44.25 168 LEU A N 1
ATOM 1379 C CA . LEU A 1 168 ? -8.104 -19.932 26.766 1.00 44.25 168 LEU A CA 1
ATOM 1380 C C . LEU A 1 168 ? -7.016 -20.462 25.814 1.00 44.25 168 LEU A C 1
ATOM 1382 O O . LEU A 1 168 ? -7.294 -21.341 25.007 1.00 44.25 168 LEU A O 1
ATOM 1386 N N . VAL A 1 169 ? -5.785 -19.949 25.902 1.00 44.72 169 VAL A N 1
ATOM 1387 C CA . VAL A 1 169 ? -4.634 -20.382 25.085 1.00 44.72 169 VAL A CA 1
ATOM 1388 C C . VAL A 1 169 ? -4.006 -21.681 25.617 1.00 44.72 169 VAL A C 1
ATOM 1390 O O . VAL A 1 169 ? -3.435 -22.444 24.836 1.00 44.72 169 VAL A O 1
ATOM 1393 N N . LYS A 1 170 ? -4.123 -21.954 26.925 1.00 41.59 170 LYS A N 1
ATOM 1394 C CA . LYS A 1 170 ? -3.631 -23.175 27.592 1.00 41.59 170 LYS A CA 1
ATOM 1395 C C . LYS A 1 170 ? -4.585 -24.364 27.524 1.00 41.59 170 LYS A C 1
ATOM 1397 O O . LYS A 1 170 ? -4.146 -25.478 27.798 1.00 41.59 170 LYS A O 1
ATOM 1402 N N . ASP A 1 171 ? -5.851 -24.168 27.158 1.00 40.81 171 ASP A N 1
ATOM 1403 C CA . ASP A 1 171 ? -6.703 -25.287 26.764 1.00 40.81 171 ASP A CA 1
ATOM 1404 C C . ASP A 1 171 ? -6.138 -25.867 25.456 1.00 40.81 171 ASP A C 1
ATOM 1406 O O . ASP A 1 171 ? -6.425 -25.392 24.358 1.00 40.81 171 ASP A O 1
ATOM 1410 N N . GLU A 1 172 ? -5.321 -26.918 25.567 1.00 42.62 172 GLU A N 1
ATOM 1411 C CA . GLU A 1 172 ? -4.683 -27.626 24.443 1.00 42.62 172 GLU A CA 1
ATOM 1412 C C . GLU A 1 172 ? -5.687 -28.077 23.359 1.00 42.62 172 GLU A C 1
ATOM 1414 O O . GLU A 1 172 ? -5.305 -28.345 22.222 1.00 42.62 172 GLU A O 1
ATOM 1419 N N . LYS A 1 173 ? -6.994 -28.095 23.661 1.00 42.59 173 LYS A N 1
ATOM 1420 C CA . LYS A 1 173 ? -8.065 -28.364 22.687 1.00 42.59 173 LYS A CA 1
ATOM 1421 C C . LYS A 1 173 ? -8.351 -27.213 21.712 1.00 42.59 173 LYS A C 1
ATOM 1423 O O . LYS A 1 173 ? -8.888 -27.473 20.632 1.00 42.59 173 LYS A O 1
ATOM 1428 N N . VAL A 1 174 ? -7.986 -25.969 22.037 1.00 43.59 174 VAL A N 1
ATOM 1429 C CA . VAL A 1 174 ? -8.212 -24.789 21.175 1.00 43.59 174 VAL A CA 1
ATOM 1430 C C . VAL A 1 174 ? -7.256 -24.770 19.970 1.00 43.59 174 VAL A C 1
ATOM 1432 O O . VAL A 1 174 ? -7.571 -24.176 18.942 1.00 43.59 174 VAL A O 1
ATOM 1435 N N . TRP A 1 175 ? -6.158 -25.533 20.019 1.00 36.28 175 TRP A N 1
ATOM 1436 C CA . TRP A 1 175 ? -5.209 -25.700 18.908 1.00 36.28 175 TRP A CA 1
ATOM 1437 C C . TRP A 1 175 ? -5.692 -26.618 17.773 1.00 36.28 175 TRP A C 1
ATOM 1439 O O . TRP A 1 175 ? -4.974 -26.814 16.795 1.00 36.28 175 TRP A O 1
ATOM 1449 N N . SER A 1 176 ? -6.915 -27.154 17.851 1.00 37.03 176 SER A N 1
ATOM 1450 C CA . SER A 1 176 ? -7.507 -27.914 16.739 1.00 37.03 176 SER A CA 1
ATOM 1451 C C . SER A 1 176 ? -8.222 -27.054 15.692 1.00 37.03 176 SER A C 1
ATOM 1453 O O . SER A 1 176 ? -8.673 -27.594 14.681 1.00 37.03 176 SER A O 1
ATOM 1455 N N . TYR A 1 177 ? -8.257 -25.723 15.846 1.00 43.88 177 TYR A N 1
ATOM 1456 C CA . TYR A 1 177 ? -8.491 -24.841 14.701 1.00 43.88 177 TYR A CA 1
ATOM 1457 C C . TYR A 1 177 ? -7.239 -24.839 13.824 1.00 43.88 177 TYR A C 1
ATOM 1459 O O . TYR A 1 177 ? -6.436 -23.908 13.827 1.00 43.88 177 TYR A O 1
ATOM 1467 N N . THR A 1 178 ? -7.068 -25.910 13.051 1.00 43.56 178 THR A N 1
ATOM 1468 C CA . THR A 1 178 ? -6.298 -25.850 11.816 1.00 43.56 178 THR A CA 1
ATOM 1469 C C . THR A 1 178 ? -6.836 -24.660 11.037 1.00 43.56 178 THR A C 1
ATOM 1471 O O . THR A 1 178 ? -8.015 -24.661 10.679 1.00 43.56 178 THR A O 1
ATOM 1474 N N . TYR A 1 179 ? -6.011 -23.634 10.827 1.00 46.16 179 TYR A N 1
ATOM 1475 C CA . TYR A 1 179 ? -6.298 -22.615 9.828 1.00 46.16 179 TYR A CA 1
ATOM 1476 C C . TYR A 1 179 ? -6.595 -23.356 8.526 1.00 46.16 179 TYR A C 1
ATOM 1478 O O . TYR A 1 179 ? -5.716 -23.984 7.939 1.00 46.16 179 TYR A O 1
ATOM 1486 N N . GLU A 1 180 ? -7.864 -23.378 8.149 1.00 51.66 180 GLU A N 1
ATOM 1487 C CA . GLU A 1 180 ? -8.308 -23.954 6.900 1.00 51.66 180 GLU A CA 1
ATOM 1488 C C . GLU A 1 180 ? -8.583 -22.771 5.992 1.00 51.66 180 GLU A C 1
ATOM 1490 O O . GLU A 1 180 ? -9.586 -22.073 6.143 1.00 51.66 180 GLU A O 1
ATOM 1495 N N . ASP A 1 181 ? -7.637 -22.485 5.102 1.00 73.56 181 ASP A N 1
ATOM 1496 C CA . ASP A 1 181 ? -7.831 -21.428 4.125 1.00 73.56 181 ASP A CA 1
ATOM 1497 C C . ASP A 1 181 ? -9.075 -21.728 3.267 1.00 73.56 181 ASP A C 1
ATOM 1499 O O . ASP A 1 181 ? -9.548 -22.868 3.173 1.00 73.56 181 ASP A O 1
ATOM 1503 N N . HIS A 1 182 ? -9.646 -20.695 2.647 1.00 57.06 182 HIS A N 1
ATOM 1504 C CA . HIS A 1 182 ? -10.876 -20.851 1.870 1.00 57.06 182 HIS A CA 1
ATOM 1505 C C . HIS A 1 182 ? -10.742 -21.871 0.733 1.00 57.06 182 HIS A C 1
ATOM 1507 O O . HIS A 1 182 ? -11.724 -22.545 0.424 1.00 57.06 182 HIS A O 1
ATOM 1513 N N . ILE A 1 183 ? -9.554 -22.028 0.139 1.00 60.28 183 ILE A N 1
ATOM 1514 C CA . ILE A 1 183 ? -9.324 -23.032 -0.901 1.00 60.28 183 ILE A CA 1
ATOM 1515 C C . ILE A 1 183 ? -9.350 -24.425 -0.281 1.00 60.28 183 ILE A C 1
ATOM 1517 O O . IL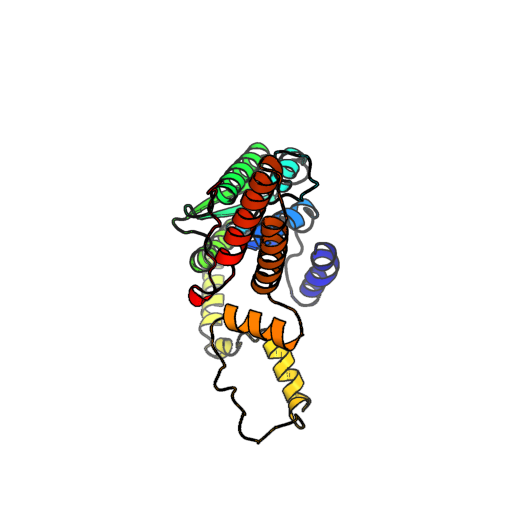E A 1 183 ? -10.085 -25.279 -0.772 1.00 60.28 183 ILE A O 1
ATOM 1521 N N . SER A 1 184 ? -8.648 -24.639 0.833 1.00 72.06 184 SER A N 1
ATOM 1522 C CA . SER A 1 184 ? -8.722 -25.897 1.587 1.00 72.06 184 SER A CA 1
ATOM 1523 C C . SER A 1 184 ? -10.158 -26.247 1.989 1.00 72.06 184 SER A C 1
ATOM 1525 O O . SER A 1 184 ? -10.579 -27.382 1.783 1.00 72.06 184 SER A O 1
ATOM 1527 N N . SER A 1 185 ? -10.946 -25.267 2.445 1.00 74.56 185 SER A N 1
ATOM 1528 C CA . SER A 1 185 ? -12.363 -25.466 2.792 1.00 74.56 185 SER A CA 1
ATOM 1529 C C . SER A 1 185 ? -13.201 -25.903 1.588 1.00 74.56 185 SER A C 1
ATOM 1531 O O . SER A 1 185 ? -13.987 -26.846 1.689 1.00 74.56 185 SER A O 1
ATOM 1533 N N . ILE A 1 186 ? -13.011 -25.258 0.429 1.00 77.06 186 ILE A N 1
ATOM 1534 C CA . ILE A 1 186 ? -13.681 -25.627 -0.828 1.00 77.06 186 ILE A CA 1
ATOM 1535 C C . ILE A 1 186 ? -13.299 -27.052 -1.239 1.00 77.06 186 ILE A C 1
ATOM 1537 O O . ILE A 1 186 ? -14.168 -27.834 -1.628 1.00 77.06 186 ILE A O 1
ATOM 1541 N N . VAL A 1 187 ? -12.015 -27.404 -1.131 1.00 78.12 187 VAL A N 1
ATOM 1542 C CA . VAL A 1 187 ? -11.512 -28.743 -1.458 1.00 78.12 187 VAL A CA 1
ATOM 1543 C C . VAL A 1 187 ? -12.137 -29.785 -0.534 1.00 78.12 187 VAL A C 1
ATOM 1545 O O . VAL A 1 187 ? -12.725 -30.740 -1.036 1.00 78.12 187 VAL A O 1
ATOM 1548 N N . LYS A 1 188 ? -12.126 -29.580 0.788 1.00 81.69 188 LYS A N 1
ATOM 1549 C CA . LYS A 1 188 ? -12.731 -30.528 1.739 1.00 81.69 188 LYS A CA 1
ATOM 1550 C C . LYS A 1 188 ? -14.245 -30.647 1.574 1.00 81.69 188 LYS A C 1
ATOM 1552 O O . LYS A 1 188 ? -14.803 -31.730 1.753 1.00 81.69 188 LYS A O 1
ATOM 1557 N N . GLU A 1 189 ? -14.943 -29.564 1.238 1.00 86.38 189 GLU A N 1
ATOM 1558 C CA . GLU A 1 189 ? -16.375 -29.627 0.937 1.00 86.38 189 GLU A CA 1
ATOM 1559 C C . GLU A 1 189 ? -16.641 -30.431 -0.345 1.00 86.38 189 GLU A C 1
ATOM 1561 O O . GLU A 1 189 ? -17.556 -31.256 -0.382 1.00 86.38 189 GLU A O 1
ATOM 1566 N N . ALA A 1 190 ? -15.818 -30.243 -1.377 1.00 84.62 190 ALA A N 1
ATOM 1567 C CA . ALA A 1 190 ? -15.884 -31.023 -2.607 1.00 84.62 190 ALA A CA 1
ATOM 1568 C C . ALA A 1 190 ? -15.532 -32.509 -2.378 1.00 84.62 190 ALA A C 1
ATOM 1570 O O . ALA A 1 190 ? -16.185 -33.377 -2.956 1.00 84.62 190 ALA A O 1
ATOM 1571 N N . GLU A 1 191 ? -14.581 -32.824 -1.493 1.00 82.81 191 GLU A N 1
ATOM 1572 C CA . GLU A 1 191 ? -14.287 -34.195 -1.043 1.00 82.81 191 GLU A CA 1
ATOM 1573 C C . GLU A 1 191 ? -15.491 -34.828 -0.350 1.00 82.81 191 GLU A C 1
ATOM 1575 O O . GLU A 1 191 ? -15.915 -35.914 -0.742 1.00 82.81 191 GLU A O 1
ATOM 1580 N N . LYS A 1 192 ? -16.113 -34.130 0.610 1.00 88.69 192 LYS A N 1
ATOM 1581 C CA . LYS A 1 192 ? -17.321 -34.615 1.305 1.00 88.69 192 LYS A CA 1
ATOM 1582 C C . LYS A 1 192 ? -18.494 -34.870 0.359 1.00 88.69 192 LYS A C 1
ATOM 1584 O O . LYS A 1 192 ? -19.296 -35.763 0.618 1.00 88.69 192 LYS A O 1
ATOM 1589 N N . LYS A 1 193 ? -18.609 -34.093 -0.720 1.00 91.38 193 LYS A N 1
ATOM 1590 C CA . LYS A 1 193 ? -19.643 -34.256 -1.756 1.00 91.38 193 LYS A CA 1
ATOM 1591 C C . LYS A 1 193 ? -19.323 -35.358 -2.772 1.00 91.38 193 LYS A C 1
ATOM 1593 O O . LYS A 1 193 ? -20.119 -35.576 -3.681 1.00 91.38 193 LYS A O 1
ATOM 1598 N N . GLY A 1 194 ? -18.177 -36.030 -2.649 1.00 89.69 194 GLY A N 1
ATOM 1599 C CA . GLY A 1 194 ? -17.752 -37.069 -3.584 1.00 89.69 194 GLY A CA 1
ATOM 1600 C C . GLY A 1 194 ? -17.338 -36.526 -4.954 1.00 89.69 194 GLY A C 1
ATOM 1601 O O . GLY A 1 194 ? -17.231 -37.286 -5.916 1.00 89.69 194 GLY A O 1
ATOM 1602 N N . SER A 1 195 ? -17.062 -35.221 -5.079 1.00 88.06 195 SER A N 1
ATOM 1603 C CA . SER A 1 195 ? -16.635 -34.607 -6.347 1.00 88.06 195 SER A CA 1
ATOM 1604 C C . SER A 1 195 ? -15.329 -35.211 -6.876 1.00 88.06 195 SER A C 1
ATOM 1606 O O . SER A 1 195 ? -15.079 -35.195 -8.080 1.00 88.06 195 SER A O 1
ATOM 1608 N N . PHE A 1 196 ? -14.507 -35.778 -5.987 1.00 85.62 196 PHE A N 1
ATOM 1609 C CA . PHE A 1 196 ? -13.262 -36.461 -6.335 1.00 85.62 196 PHE A CA 1
ATOM 1610 C C . PHE A 1 196 ? -13.445 -37.969 -6.584 1.00 85.62 196 PHE A C 1
ATOM 1612 O O . PHE A 1 196 ? -12.468 -38.652 -6.893 1.00 85.62 196 PHE A O 1
ATOM 1619 N N . ASP A 1 197 ? -14.659 -38.523 -6.461 1.00 87.56 197 ASP A N 1
ATOM 1620 C CA . ASP A 1 197 ? -14.867 -39.976 -6.496 1.00 87.56 197 ASP A CA 1
ATOM 1621 C C . ASP A 1 197 ? -14.700 -40.619 -7.860 1.00 87.56 197 ASP A C 1
ATOM 1623 O O . ASP A 1 197 ? -14.227 -41.752 -7.950 1.00 87.56 197 ASP A O 1
ATOM 1627 N N . HIS A 1 198 ? -14.993 -39.862 -8.911 1.00 87.25 198 HIS A N 1
ATOM 1628 C CA . HIS A 1 198 ? -15.016 -40.352 -10.285 1.00 87.25 198 HIS A CA 1
ATOM 1629 C C . HIS A 1 198 ? -14.052 -39.578 -11.187 1.00 87.25 198 HIS A C 1
ATOM 1631 O O . HIS A 1 198 ? -14.286 -39.442 -12.388 1.00 87.25 198 HIS A O 1
ATOM 1637 N N . LEU A 1 199 ? -12.965 -39.043 -10.619 1.00 84.44 199 LEU A N 1
ATOM 1638 C CA . LEU A 1 199 ? -11.997 -38.294 -11.410 1.00 84.44 199 LEU A CA 1
ATOM 1639 C C . LEU A 1 199 ? -11.279 -39.195 -12.426 1.00 84.44 199 LEU A C 1
ATOM 1641 O O . LEU A 1 199 ? -10.852 -40.305 -12.080 1.00 84.44 199 LEU A O 1
ATOM 1645 N N . PRO A 1 200 ? -11.078 -38.711 -13.665 1.00 79.31 200 PRO A N 1
ATOM 1646 C CA . PRO A 1 200 ? -10.265 -39.404 -14.652 1.00 79.31 200 PRO A CA 1
ATOM 1647 C C . PRO A 1 200 ? -8.866 -39.682 -14.091 1.00 79.31 200 PRO A C 1
ATOM 1649 O O . PRO A 1 200 ? -8.102 -38.766 -13.807 1.00 79.31 200 PRO A O 1
ATOM 1652 N N . GLY A 1 201 ? -8.530 -40.962 -13.916 1.00 78.38 201 GLY A N 1
ATOM 1653 C CA . GLY A 1 201 ? -7.227 -41.378 -13.390 1.00 78.38 201 GLY A CA 1
ATOM 1654 C C . GLY A 1 201 ? -7.172 -41.666 -11.886 1.00 78.38 201 GLY A C 1
ATOM 1655 O O . GLY A 1 201 ? -6.110 -42.073 -11.418 1.00 78.38 201 GLY A O 1
ATOM 1656 N N . LYS A 1 202 ? -8.281 -41.552 -11.133 1.00 81.44 202 LYS A N 1
ATOM 1657 C CA . LYS A 1 202 ? -8.333 -41.974 -9.719 1.00 81.44 202 LYS A CA 1
ATOM 1658 C C . LYS A 1 202 ? -7.877 -43.436 -9.579 1.00 81.44 202 LYS A C 1
ATOM 1660 O O . LYS A 1 202 ? -8.373 -44.316 -10.280 1.00 81.44 202 LYS A O 1
ATOM 1665 N N . GLY A 1 203 ? -6.907 -43.686 -8.697 1.00 82.12 203 GLY A N 1
ATOM 1666 C CA . GLY A 1 203 ? -6.343 -45.019 -8.437 1.00 82.12 203 GLY A CA 1
ATOM 1667 C C . GLY A 1 203 ? -5.332 -45.530 -9.473 1.00 82.12 203 GLY A C 1
ATOM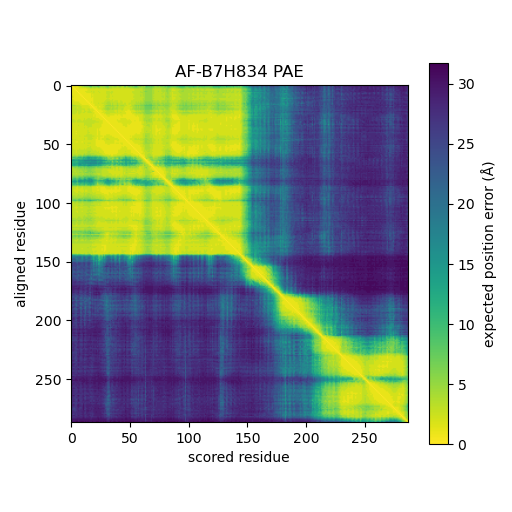 1668 O O . GLY A 1 203 ? -4.756 -46.597 -9.274 1.00 82.12 203 GLY A O 1
ATOM 1669 N N . LYS A 1 204 ? -5.079 -44.790 -10.560 1.00 85.06 204 LYS A N 1
ATOM 1670 C CA . LYS A 1 204 ? -3.989 -45.093 -11.499 1.00 85.06 204 LYS A CA 1
ATOM 1671 C C . LYS A 1 204 ? -2.696 -44.410 -11.028 1.00 85.06 204 LYS A C 1
ATOM 1673 O O . LYS A 1 204 ? -2.776 -43.365 -10.380 1.00 85.06 204 LYS A O 1
ATOM 1678 N N . PRO A 1 205 ? -1.506 -44.953 -11.349 1.00 82.88 205 PRO A N 1
ATOM 1679 C CA . PRO A 1 205 ? -0.246 -44.268 -11.084 1.00 82.88 205 PRO A CA 1
ATOM 1680 C C . PRO A 1 205 ? -0.261 -42.858 -11.679 1.00 82.88 205 PRO A C 1
ATOM 1682 O O . PRO A 1 205 ? -0.648 -42.675 -12.836 1.00 82.88 205 PRO A O 1
ATOM 1685 N N . LEU A 1 206 ? 0.160 -41.871 -10.885 1.00 75.50 206 LEU A N 1
ATOM 1686 C CA . LEU A 1 206 ? 0.354 -40.506 -11.362 1.00 75.50 206 LEU A CA 1
ATOM 1687 C C . LEU A 1 206 ? 1.351 -40.534 -12.520 1.00 75.50 206 LEU A C 1
ATOM 1689 O O . LEU A 1 206 ? 2.499 -40.945 -12.350 1.00 75.50 206 LEU A O 1
ATOM 1693 N N . ASN A 1 207 ? 0.917 -40.079 -13.695 1.00 74.19 207 ASN A N 1
ATOM 1694 C CA . ASN A 1 207 ? 1.835 -39.800 -14.788 1.00 74.19 207 ASN A CA 1
ATOM 1695 C C . ASN A 1 207 ? 2.525 -38.467 -14.492 1.00 74.19 207 ASN A C 1
ATOM 1697 O O . ASN A 1 207 ? 2.096 -37.411 -14.954 1.00 74.19 207 ASN A O 1
ATOM 1701 N N . LEU A 1 208 ? 3.532 -38.520 -13.623 1.00 70.06 208 LEU A N 1
ATOM 1702 C CA . LEU A 1 208 ? 4.358 -37.367 -13.317 1.00 70.06 208 LEU A CA 1
ATOM 1703 C C . LEU A 1 208 ? 5.173 -37.035 -14.563 1.00 70.06 208 LEU A C 1
ATOM 1705 O O . LEU A 1 208 ? 5.978 -37.843 -15.030 1.00 70.06 208 LEU A O 1
ATOM 1709 N N . ASP A 1 209 ? 4.940 -35.842 -15.095 1.00 64.75 209 ASP A N 1
ATOM 1710 C CA . ASP A 1 209 ? 5.770 -35.278 -16.146 1.00 64.75 209 ASP A CA 1
ATOM 1711 C C . ASP A 1 209 ? 7.213 -35.204 -15.628 1.00 64.75 209 ASP A C 1
ATOM 1713 O O . ASP A 1 209 ? 7.513 -34.478 -14.681 1.00 64.75 209 ASP A O 1
ATOM 1717 N N . LYS A 1 210 ? 8.104 -36.003 -16.221 1.00 65.50 210 LYS A N 1
ATOM 1718 C CA . LYS A 1 210 ? 9.513 -36.089 -15.810 1.00 65.50 210 LYS A CA 1
ATOM 1719 C C . LYS A 1 210 ? 10.263 -34.773 -16.032 1.00 65.50 210 LYS A C 1
ATOM 1721 O O . LYS A 1 210 ? 11.337 -34.596 -15.463 1.00 65.50 210 LYS A O 1
ATOM 1726 N N . ASP A 1 211 ? 9.677 -33.853 -16.799 1.00 61.91 211 ASP A N 1
ATOM 1727 C CA . ASP A 1 211 ? 10.204 -32.522 -17.072 1.00 61.91 211 ASP A CA 1
ATOM 1728 C C . ASP A 1 211 ? 9.555 -31.419 -16.211 1.00 61.91 211 ASP A C 1
ATOM 1730 O O . ASP A 1 211 ? 9.843 -30.235 -16.437 1.00 61.91 211 ASP A O 1
ATOM 1734 N N . LEU A 1 212 ? 8.719 -31.773 -15.214 1.00 60.00 212 LEU A N 1
ATOM 1735 C CA . LEU A 1 212 ? 8.229 -30.853 -14.175 1.00 60.00 212 LEU A CA 1
ATOM 1736 C C . LEU A 1 212 ? 9.421 -30.216 -13.453 1.00 60.00 212 LEU A C 1
ATOM 1738 O O . LEU A 1 212 ? 10.021 -30.773 -12.538 1.00 60.00 212 LEU A O 1
ATOM 1742 N N . SER A 1 213 ? 9.762 -29.011 -13.890 1.00 58.12 213 SER A N 1
ATOM 1743 C CA . SER A 1 213 ? 10.780 -28.173 -13.282 1.00 58.12 213 SER A CA 1
ATOM 1744 C C . SER A 1 213 ? 10.096 -27.135 -12.406 1.00 58.12 213 SER A C 1
ATOM 1746 O O . SER A 1 213 ? 9.178 -26.462 -12.865 1.00 58.12 213 SER A O 1
ATOM 1748 N N . TYR A 1 214 ? 10.589 -26.948 -11.181 1.00 61.28 214 TYR A N 1
ATOM 1749 C CA . TYR A 1 214 ? 10.196 -25.830 -10.312 1.00 61.28 214 TYR A CA 1
ATOM 1750 C C . TYR A 1 214 ? 10.634 -24.460 -10.873 1.00 61.28 214 TYR A C 1
ATOM 1752 O O . TYR A 1 214 ? 10.415 -23.433 -10.247 1.00 61.28 214 TYR A O 1
ATOM 1760 N N . ASN A 1 215 ? 11.276 -24.411 -12.046 1.00 71.81 215 ASN A N 1
ATOM 1761 C CA . ASN A 1 215 ? 11.645 -23.157 -12.685 1.00 71.81 215 ASN A CA 1
ATOM 1762 C C . ASN A 1 215 ? 10.386 -22.468 -13.273 1.00 71.81 215 ASN A C 1
ATOM 1764 O O . ASN A 1 215 ? 9.853 -22.946 -14.284 1.00 71.81 215 ASN A O 1
ATOM 1768 N N . PRO A 1 216 ? 9.927 -21.342 -12.688 1.00 70.06 216 PRO A N 1
ATOM 1769 C CA . PRO A 1 216 ? 8.686 -20.679 -13.089 1.00 70.06 216 PRO A CA 1
ATOM 1770 C C . PRO A 1 216 ? 8.751 -20.117 -14.515 1.00 70.06 216 PRO A C 1
ATOM 1772 O O . PRO A 1 216 ? 7.741 -20.090 -15.215 1.00 70.06 216 PRO A O 1
ATOM 1775 N N . GLU A 1 217 ? 9.937 -19.735 -14.991 1.00 68.19 217 GLU A N 1
ATOM 1776 C CA . GLU A 1 217 ? 10.134 -19.230 -16.350 1.00 68.19 217 GLU A CA 1
ATOM 1777 C C . GLU A 1 217 ? 9.983 -20.354 -17.390 1.00 68.19 217 GLU A C 1
ATOM 1779 O O . GLU A 1 217 ? 9.263 -20.211 -18.382 1.00 68.19 217 GLU A O 1
ATOM 1784 N N . LYS A 1 218 ? 10.570 -21.530 -17.123 1.00 69.94 218 LYS A N 1
ATOM 1785 C CA . LYS A 1 218 ? 10.387 -22.723 -17.970 1.00 69.94 218 LYS A CA 1
ATOM 1786 C C . LYS A 1 218 ? 8.912 -23.141 -18.018 1.00 69.94 218 LYS A C 1
ATOM 1788 O O . LYS A 1 218 ? 8.415 -23.543 -19.072 1.00 69.94 218 LYS A O 1
ATOM 1793 N N . GLN A 1 219 ? 8.203 -23.012 -16.897 1.00 76.19 219 GLN A N 1
ATOM 1794 C CA . GLN A 1 219 ? 6.774 -23.303 -16.813 1.00 76.19 219 GLN A CA 1
ATOM 1795 C C . GLN A 1 219 ? 5.922 -22.283 -17.587 1.00 76.19 219 GLN A C 1
ATOM 1797 O O . GLN A 1 219 ? 4.982 -22.686 -18.278 1.00 76.19 219 GLN A O 1
ATOM 1802 N N . LEU A 1 220 ? 6.276 -20.994 -17.546 1.00 77.81 220 LEU A N 1
ATOM 1803 C CA . LEU A 1 220 ? 5.629 -19.938 -18.329 1.00 77.81 220 LEU A CA 1
ATOM 1804 C C . LEU A 1 220 ? 5.780 -20.186 -19.835 1.00 77.81 220 LEU A C 1
ATOM 1806 O O . LEU A 1 220 ? 4.772 -20.266 -20.535 1.00 77.81 220 LEU A O 1
ATOM 1810 N N . TYR A 1 221 ? 7.002 -20.389 -20.340 1.00 74.44 221 TYR A N 1
ATOM 1811 C CA . TYR A 1 221 ? 7.218 -20.636 -21.773 1.00 74.44 221 TYR A CA 1
ATOM 1812 C C . TYR A 1 221 ? 6.525 -21.902 -22.269 1.00 74.44 221 TYR A C 1
ATOM 1814 O O . TYR A 1 221 ? 5.963 -21.903 -23.363 1.00 74.44 221 TYR A O 1
ATOM 1822 N N . ARG A 1 222 ? 6.501 -22.963 -21.455 1.00 74.00 222 ARG A N 1
ATOM 1823 C CA . ARG A 1 222 ? 5.732 -24.172 -21.767 1.00 74.00 222 ARG A CA 1
ATOM 1824 C C . ARG A 1 222 ? 4.238 -23.881 -21.858 1.00 74.00 222 ARG A C 1
ATOM 1826 O O . ARG A 1 222 ? 3.575 -24.374 -22.762 1.00 74.00 222 ARG A O 1
ATOM 1833 N N . THR A 1 223 ? 3.711 -23.089 -20.930 1.00 79.25 223 THR A N 1
ATOM 1834 C CA . THR A 1 223 ? 2.294 -22.709 -20.926 1.00 79.25 223 THR A CA 1
ATOM 1835 C C . THR A 1 223 ? 1.948 -21.932 -22.190 1.00 79.25 223 THR A C 1
ATOM 1837 O O . THR A 1 223 ? 0.955 -22.251 -22.835 1.00 79.25 223 THR A O 1
ATOM 1840 N N . LEU A 1 224 ? 2.795 -20.984 -22.598 1.00 80.81 224 LEU A N 1
ATOM 1841 C CA . LEU A 1 224 ? 2.629 -20.256 -23.856 1.00 80.81 224 LEU A CA 1
ATOM 1842 C C . LEU A 1 224 ? 2.651 -21.212 -25.060 1.00 80.81 224 LEU A C 1
ATOM 1844 O O . LEU A 1 224 ? 1.703 -21.220 -25.841 1.00 80.81 224 LEU A O 1
ATOM 1848 N N . ALA A 1 225 ? 3.653 -22.094 -25.151 1.00 75.75 225 ALA A N 1
ATOM 1849 C CA . ALA A 1 225 ? 3.780 -23.057 -26.248 1.00 75.75 225 ALA A CA 1
ATOM 1850 C C . ALA A 1 225 ? 2.583 -24.022 -26.349 1.00 75.75 225 ALA A C 1
ATOM 1852 O O . ALA A 1 225 ? 2.053 -24.231 -27.439 1.00 75.75 225 ALA A O 1
ATOM 1853 N N . ASN A 1 226 ? 2.114 -24.557 -25.217 1.00 79.38 226 ASN A N 1
ATOM 1854 C CA . ASN A 1 226 ? 0.944 -25.441 -25.154 1.00 79.38 226 ASN A CA 1
ATOM 1855 C C . ASN A 1 226 ? -0.356 -24.738 -25.571 1.00 79.38 226 ASN A C 1
ATOM 1857 O O . ASN A 1 226 ? -1.293 -25.403 -25.998 1.00 79.38 226 ASN A O 1
ATOM 1861 N N . ASN A 1 227 ? -0.413 -23.410 -25.449 1.00 84.06 227 ASN A N 1
ATOM 1862 C CA . ASN A 1 227 ? -1.544 -22.589 -25.880 1.00 84.06 227 ASN A CA 1
ATOM 1863 C C . ASN A 1 227 ? -1.317 -21.951 -27.260 1.00 84.06 227 ASN A C 1
ATOM 1865 O O . ASN A 1 227 ? -2.033 -21.025 -27.630 1.00 84.06 227 ASN A O 1
ATOM 1869 N N . HIS A 1 228 ? -0.325 -22.425 -28.023 1.00 83.25 228 HIS A N 1
ATOM 1870 C CA . HIS A 1 228 ? 0.033 -21.890 -29.340 1.00 83.25 228 HIS A CA 1
ATOM 1871 C C . HIS A 1 228 ? 0.392 -20.394 -29.334 1.00 83.25 228 HIS A C 1
ATOM 1873 O O . HIS A 1 228 ? 0.306 -19.722 -30.362 1.00 83.25 228 HIS A O 1
ATOM 1879 N N . VAL A 1 229 ? 0.831 -19.874 -28.186 1.00 84.25 229 VAL A N 1
ATOM 1880 C CA . VAL A 1 229 ? 1.326 -18.506 -28.037 1.00 84.25 229 VAL A CA 1
ATOM 1881 C C . VAL A 1 229 ? 2.840 -18.520 -28.182 1.00 84.25 229 VAL A C 1
ATOM 1883 O O . VAL A 1 229 ? 3.546 -19.253 -27.484 1.00 84.25 229 VAL A O 1
ATOM 1886 N N . LEU A 1 230 ? 3.352 -17.705 -29.101 1.00 82.06 230 LEU A N 1
ATOM 1887 C CA . LEU A 1 230 ? 4.783 -17.595 -29.333 1.00 82.06 230 LEU A CA 1
ATOM 1888 C C . LEU A 1 230 ? 5.421 -16.744 -28.219 1.00 82.06 230 LEU A C 1
ATOM 1890 O O . LEU A 1 230 ? 4.967 -15.630 -27.969 1.00 82.06 230 LEU A O 1
ATOM 1894 N N . PRO A 1 231 ? 6.473 -17.221 -27.533 1.00 84.00 231 PRO A N 1
ATOM 1895 C CA . PRO A 1 231 ? 7.210 -16.393 -26.589 1.00 84.00 231 PRO A CA 1
ATOM 1896 C C . PRO A 1 231 ? 7.764 -15.130 -27.250 1.00 84.00 231 PRO A C 1
ATOM 1898 O O . PRO A 1 231 ? 8.287 -15.180 -28.367 1.00 84.00 231 PRO A O 1
ATOM 1901 N N . ARG A 1 232 ? 7.732 -14.010 -26.520 1.00 86.12 232 ARG A N 1
ATOM 1902 C CA . ARG A 1 232 ? 8.126 -12.694 -27.046 1.00 86.12 232 ARG A CA 1
ATOM 1903 C C . ARG A 1 232 ? 9.540 -12.664 -27.628 1.00 86.12 232 ARG A C 1
ATOM 1905 O O . ARG A 1 232 ? 9.770 -12.008 -28.638 1.00 86.12 232 ARG A O 1
ATOM 1912 N N . TRP A 1 233 ? 10.491 -13.387 -27.038 1.00 87.81 233 TRP A N 1
ATOM 1913 C CA . TRP A 1 233 ? 11.854 -13.442 -27.572 1.00 87.81 233 TRP A CA 1
ATOM 1914 C C . TRP A 1 233 ? 11.923 -14.143 -28.942 1.00 87.81 233 TRP A C 1
ATOM 1916 O O . TRP A 1 233 ? 12.732 -13.760 -29.779 1.00 87.81 233 TRP A O 1
ATOM 1926 N N . ILE A 1 234 ? 11.033 -15.096 -29.243 1.00 88.50 234 ILE A N 1
ATOM 1927 C CA . ILE A 1 234 ? 10.974 -15.737 -30.567 1.00 88.50 234 ILE A CA 1
ATOM 1928 C C . ILE A 1 234 ? 10.323 -14.805 -31.599 1.00 88.50 234 ILE A C 1
ATOM 1930 O O . ILE A 1 234 ? 10.776 -14.752 -32.742 1.00 88.50 234 ILE A O 1
ATOM 1934 N N . GLU A 1 235 ? 9.306 -14.030 -31.210 1.00 90.00 235 GLU A N 1
ATOM 1935 C CA . GLU A 1 235 ? 8.758 -12.959 -32.059 1.00 90.00 235 GLU A CA 1
ATOM 1936 C C . GLU A 1 235 ? 9.837 -11.932 -32.409 1.00 90.00 235 GLU A C 1
ATOM 1938 O O . GLU A 1 235 ? 10.077 -11.659 -33.583 1.00 90.00 235 GLU A O 1
ATOM 1943 N N . LEU A 1 236 ? 10.558 -11.439 -31.396 1.00 92.12 236 LEU A N 1
ATOM 1944 C CA . LEU A 1 236 ? 11.676 -10.516 -31.582 1.00 92.12 236 LEU A CA 1
ATOM 1945 C C . LEU A 1 236 ? 12.766 -11.118 -32.475 1.00 92.12 236 LEU A C 1
ATOM 1947 O O . LEU A 1 236 ? 13.346 -10.400 -33.282 1.00 92.12 236 LEU A O 1
ATOM 1951 N N . SER A 1 237 ? 13.035 -12.423 -32.366 1.00 92.75 237 SER A N 1
ATOM 1952 C CA . SER A 1 237 ? 13.999 -13.117 -33.226 1.00 92.75 237 SER A CA 1
ATOM 1953 C C . SER A 1 237 ? 13.606 -13.026 -34.703 1.00 92.75 237 SER A C 1
ATOM 1955 O O . SER A 1 237 ? 14.454 -12.659 -35.517 1.00 92.75 237 SER A O 1
ATOM 1957 N N . LYS A 1 238 ? 12.328 -13.277 -35.030 1.00 92.69 238 LYS A N 1
ATOM 1958 C CA . LYS A 1 238 ? 11.790 -13.135 -36.395 1.00 92.69 238 LYS A CA 1
ATOM 1959 C C . LYS A 1 238 ? 11.851 -11.689 -36.877 1.00 92.69 238 LYS A C 1
ATOM 1961 O O . LYS A 1 238 ? 12.391 -11.431 -37.943 1.00 92.69 238 LYS A O 1
ATOM 1966 N N . GLU A 1 239 ? 11.399 -10.744 -36.052 1.00 94.62 239 GLU A N 1
ATOM 1967 C CA . GLU A 1 239 ? 11.458 -9.314 -36.379 1.00 94.62 239 GLU A CA 1
ATOM 1968 C C . GLU A 1 239 ? 12.903 -8.854 -36.665 1.00 94.62 239 GLU A C 1
ATOM 1970 O O . GLU A 1 239 ? 13.139 -8.059 -37.573 1.00 94.62 239 GLU A O 1
ATOM 1975 N N . ILE A 1 240 ? 13.888 -9.342 -35.901 1.00 94.69 240 ILE A N 1
ATOM 1976 C CA . ILE A 1 240 ? 15.313 -9.053 -36.125 1.00 94.69 240 ILE A CA 1
ATOM 1977 C C . ILE A 1 240 ? 15.788 -9.632 -37.459 1.00 94.69 240 ILE A C 1
ATOM 1979 O O . ILE A 1 240 ? 16.552 -8.966 -38.159 1.00 94.69 240 ILE A O 1
ATOM 1983 N N . ASP A 1 241 ? 15.386 -10.857 -37.790 1.00 92.88 241 ASP A N 1
ATOM 1984 C CA . ASP A 1 241 ? 15.811 -11.529 -39.016 1.00 92.88 241 ASP A CA 1
ATOM 1985 C C . ASP A 1 241 ? 15.211 -10.833 -40.255 1.00 92.88 241 ASP A C 1
ATOM 1987 O O . ASP A 1 241 ? 15.967 -10.488 -41.165 1.00 92.88 241 ASP A O 1
ATOM 1991 N N . ASP A 1 242 ? 13.929 -10.452 -40.217 1.00 93.19 242 ASP A N 1
ATOM 1992 C CA . ASP A 1 242 ? 13.270 -9.658 -41.268 1.00 93.19 242 ASP A CA 1
ATOM 1993 C C . ASP A 1 242 ? 13.956 -8.294 -41.478 1.00 93.19 242 ASP A C 1
ATOM 1995 O O . ASP A 1 242 ? 14.157 -7.828 -42.603 1.00 93.19 242 ASP A O 1
ATOM 1999 N N . LEU A 1 243 ? 14.340 -7.615 -40.389 1.00 92.38 243 LEU A N 1
ATOM 2000 C CA . LEU A 1 243 ? 15.050 -6.334 -40.472 1.00 92.38 243 LEU A CA 1
ATOM 2001 C C . LEU A 1 243 ? 16.468 -6.497 -41.031 1.00 92.38 243 LEU A C 1
ATOM 2003 O O . LEU A 1 243 ? 16.950 -5.609 -41.734 1.00 92.38 243 LEU A O 1
ATOM 2007 N N . LYS A 1 244 ? 17.142 -7.617 -40.744 1.00 89.31 244 LYS A N 1
ATOM 2008 C CA . LYS A 1 244 ? 18.454 -7.929 -41.324 1.00 89.31 244 LYS A CA 1
ATOM 2009 C C . LYS A 1 244 ? 18.365 -8.220 -42.818 1.00 89.31 244 LYS A C 1
ATOM 2011 O O . LYS A 1 244 ? 19.298 -7.868 -43.533 1.00 89.31 244 LYS A O 1
ATOM 2016 N N . GLU A 1 245 ? 17.288 -8.839 -43.293 1.00 89.50 245 GLU A N 1
ATOM 2017 C CA . GLU A 1 245 ? 17.051 -9.007 -44.731 1.00 89.50 245 GLU A CA 1
ATOM 2018 C C . GLU A 1 245 ? 16.859 -7.654 -45.416 1.00 89.50 245 GLU A C 1
ATOM 2020 O O . GLU A 1 245 ? 17.597 -7.341 -46.348 1.00 89.50 245 GLU A O 1
ATOM 2025 N N . LYS A 1 246 ? 16.005 -6.785 -44.859 1.00 88.00 246 LYS A N 1
ATOM 2026 C CA . LYS A 1 246 ? 15.830 -5.406 -45.354 1.00 88.00 246 LYS A CA 1
ATOM 2027 C C . LYS A 1 246 ? 17.132 -4.605 -45.375 1.00 88.00 246 LYS A C 1
ATOM 2029 O O . LYS A 1 246 ? 17.330 -3.781 -46.259 1.00 88.00 246 LYS A O 1
ATOM 2034 N N . LEU A 1 247 ? 18.026 -4.841 -44.412 1.00 87.25 247 LEU A N 1
ATOM 2035 C CA . LEU A 1 247 ? 19.332 -4.185 -44.368 1.00 87.25 247 LEU A CA 1
ATOM 2036 C C . LEU A 1 247 ? 20.241 -4.618 -45.524 1.00 87.25 247 LEU A C 1
ATOM 2038 O O . LEU A 1 247 ? 20.981 -3.787 -46.036 1.00 87.25 247 LEU A O 1
ATOM 2042 N N . LYS A 1 248 ? 20.183 -5.887 -45.952 1.00 84.19 248 LYS A N 1
ATOM 2043 C CA . LYS A 1 248 ? 20.986 -6.389 -47.083 1.00 84.19 248 LYS A CA 1
ATOM 2044 C C . LYS A 1 248 ? 20.557 -5.790 -48.421 1.00 84.19 248 LYS A C 1
ATOM 2046 O O . LYS A 1 248 ? 21.380 -5.677 -49.320 1.00 84.19 248 LYS A O 1
ATOM 2051 N N . GLU A 1 249 ? 19.282 -5.442 -48.549 1.00 81.50 249 GLU A N 1
ATOM 2052 C CA . GLU A 1 249 ? 18.702 -4.879 -49.771 1.00 81.50 249 GLU A CA 1
ATOM 2053 C C . GLU A 1 249 ? 18.840 -3.350 -49.849 1.00 81.50 249 GLU A C 1
ATOM 2055 O O . GLU A 1 249 ? 18.578 -2.760 -50.896 1.00 81.50 249 GLU A O 1
ATOM 2060 N N . ASN A 1 250 ? 19.258 -2.691 -48.761 1.00 76.38 250 ASN A N 1
ATOM 2061 C CA . ASN A 1 250 ? 19.321 -1.236 -48.698 1.00 76.38 250 ASN A CA 1
ATOM 2062 C C . ASN A 1 250 ? 20.668 -0.694 -49.213 1.00 76.38 250 ASN A C 1
ATOM 2064 O O . ASN A 1 250 ? 21.728 -0.986 -48.665 1.00 76.38 250 ASN A O 1
ATOM 2068 N N . THR A 1 251 ? 20.616 0.143 -50.251 1.00 68.38 251 THR A N 1
ATOM 2069 C CA . THR A 1 251 ? 21.780 0.813 -50.859 1.00 68.38 251 THR A CA 1
ATOM 2070 C C . THR A 1 251 ? 22.025 2.238 -50.338 1.00 68.38 251 THR A C 1
ATOM 2072 O O . THR A 1 251 ? 22.984 2.883 -50.758 1.00 68.38 251 THR A O 1
ATOM 2075 N N . ASN A 1 252 ? 21.173 2.758 -49.448 1.00 81.44 252 ASN A N 1
ATOM 2076 C CA . ASN A 1 252 ? 21.275 4.094 -48.859 1.00 81.44 252 ASN A CA 1
ATOM 2077 C C . ASN A 1 252 ? 21.972 4.045 -47.485 1.00 81.44 252 ASN A C 1
ATOM 2079 O O . ASN A 1 252 ? 21.496 3.415 -46.540 1.00 81.44 252 ASN A O 1
ATOM 2083 N N . THR A 1 253 ? 23.087 4.766 -47.349 1.00 77.69 253 THR A N 1
ATOM 2084 C CA . THR A 1 253 ? 23.930 4.772 -46.142 1.00 77.69 253 THR A CA 1
ATOM 2085 C C . THR A 1 253 ? 23.241 5.368 -44.910 1.00 77.69 253 THR A C 1
ATOM 2087 O O . THR A 1 253 ? 23.457 4.885 -43.798 1.00 77.69 253 THR A O 1
ATOM 2090 N N . ALA A 1 254 ? 22.377 6.375 -45.079 1.00 81.31 254 ALA A N 1
ATOM 2091 C CA . ALA A 1 254 ? 21.663 6.997 -43.961 1.00 81.31 254 ALA A CA 1
ATOM 2092 C C . ALA A 1 254 ? 20.552 6.086 -43.409 1.00 81.31 254 ALA A C 1
ATOM 2094 O O . ALA A 1 254 ? 20.400 5.941 -42.195 1.00 81.31 254 ALA A O 1
ATOM 2095 N N . GLU A 1 255 ? 19.810 5.420 -44.294 1.00 82.25 255 GLU A N 1
ATOM 2096 C CA . GLU A 1 255 ? 18.751 4.480 -43.908 1.00 82.25 255 GLU A CA 1
ATOM 2097 C C . GLU A 1 255 ? 19.319 3.193 -43.302 1.00 82.25 255 GLU A C 1
ATOM 2099 O O . GLU A 1 255 ? 18.778 2.679 -42.320 1.00 82.25 255 GLU A O 1
ATOM 2104 N N . ALA A 1 256 ? 20.449 2.703 -43.823 1.00 84.44 256 ALA A N 1
ATOM 2105 C CA . ALA A 1 256 ? 21.152 1.554 -43.265 1.00 84.44 256 ALA A CA 1
ATOM 2106 C C . ALA A 1 256 ? 21.590 1.801 -41.808 1.00 84.44 256 ALA A C 1
ATOM 2108 O O . ALA A 1 256 ? 21.434 0.923 -40.955 1.00 84.44 256 ALA A O 1
ATOM 2109 N N . ALA A 1 257 ? 22.073 3.007 -41.489 1.00 86.44 257 ALA A N 1
ATOM 2110 C CA . ALA A 1 257 ? 22.461 3.379 -40.129 1.00 86.44 257 ALA A CA 1
ATOM 2111 C C . ALA A 1 257 ? 21.275 3.370 -39.144 1.00 86.44 257 ALA A C 1
ATOM 2113 O O . ALA A 1 257 ? 21.384 2.838 -38.032 1.00 86.44 257 ALA A O 1
ATOM 2114 N N . ASP A 1 258 ? 20.125 3.904 -39.559 1.00 88.44 258 ASP A N 1
ATOM 2115 C CA . ASP A 1 258 ? 18.897 3.920 -38.756 1.00 88.44 258 ASP A CA 1
ATOM 2116 C C . ASP A 1 258 ? 18.325 2.510 -38.538 1.00 88.44 258 ASP A C 1
ATOM 2118 O O . ASP A 1 258 ? 17.873 2.155 -37.436 1.00 88.44 258 ASP A O 1
ATOM 2122 N N . LEU A 1 259 ? 18.415 1.664 -39.564 1.00 89.81 259 LEU A N 1
ATOM 2123 C CA . LEU A 1 259 ? 17.986 0.274 -39.500 1.00 89.81 259 LEU A CA 1
ATOM 2124 C C . LEU A 1 259 ? 18.883 -0.551 -38.564 1.00 89.81 259 LEU A C 1
ATOM 2126 O O . LEU A 1 259 ? 18.367 -1.295 -37.729 1.00 89.81 259 LEU A O 1
ATOM 2130 N N . ILE A 1 260 ? 20.206 -0.352 -38.601 1.00 90.69 260 ILE A N 1
ATOM 2131 C CA . ILE A 1 260 ? 21.151 -0.984 -37.662 1.00 90.69 260 ILE A CA 1
ATOM 2132 C C . ILE A 1 260 ? 20.849 -0.580 -36.216 1.00 90.69 260 ILE A C 1
ATOM 2134 O O . ILE A 1 260 ? 20.845 -1.439 -35.327 1.00 90.69 260 ILE A O 1
ATOM 2138 N N . ARG A 1 261 ? 20.543 0.699 -35.955 1.00 91.75 261 ARG A N 1
ATOM 2139 C CA . ARG A 1 261 ? 20.144 1.162 -34.613 1.00 91.75 261 ARG A CA 1
ATOM 2140 C C . ARG A 1 261 ? 18.886 0.438 -34.130 1.00 91.75 261 ARG A C 1
ATOM 2142 O O . ARG A 1 261 ? 18.841 -0.026 -32.988 1.00 91.75 261 ARG A O 1
ATOM 2149 N N . THR A 1 262 ? 17.896 0.294 -35.007 1.00 93.56 262 THR A N 1
ATOM 2150 C CA . THR A 1 262 ? 16.636 -0.406 -34.717 1.00 93.56 262 THR A CA 1
ATOM 2151 C C . THR A 1 262 ? 16.861 -1.893 -34.438 1.00 93.56 262 THR A C 1
ATOM 2153 O O . THR A 1 262 ? 16.356 -2.415 -33.441 1.00 93.56 262 THR A O 1
ATOM 2156 N N . ILE A 1 263 ? 17.677 -2.563 -35.257 1.00 93.81 263 ILE A N 1
ATOM 2157 C CA . ILE A 1 263 ? 18.062 -3.966 -35.062 1.00 93.81 263 ILE A CA 1
ATOM 2158 C C . ILE A 1 263 ? 18.766 -4.139 -33.715 1.00 93.81 263 ILE A C 1
ATOM 2160 O O . ILE A 1 263 ? 18.399 -5.017 -32.940 1.00 93.81 263 ILE A O 1
ATOM 2164 N N . ASN A 1 264 ? 19.738 -3.284 -33.390 1.00 95.06 264 ASN A N 1
ATOM 2165 C CA . ASN A 1 264 ? 20.504 -3.397 -32.149 1.00 95.06 264 ASN A CA 1
ATOM 2166 C C . ASN A 1 264 ? 19.659 -3.141 -30.893 1.00 95.06 264 ASN A C 1
ATOM 2168 O O . ASN A 1 264 ? 19.897 -3.788 -29.870 1.00 95.06 264 ASN A O 1
ATOM 2172 N N . LYS A 1 265 ? 18.647 -2.265 -30.971 1.00 95.44 265 LYS A N 1
ATOM 2173 C CA . LYS A 1 265 ? 17.657 -2.097 -29.897 1.00 95.44 265 LYS A CA 1
ATOM 2174 C C . LYS A 1 265 ? 16.864 -3.389 -29.676 1.00 95.44 265 LYS A C 1
ATOM 2176 O O . LYS A 1 265 ? 16.781 -3.866 -28.548 1.00 95.44 265 LYS A O 1
ATOM 2181 N N . LYS A 1 266 ? 16.360 -4.002 -30.750 1.00 95.19 266 LYS A N 1
ATOM 2182 C CA . LYS A 1 266 ? 15.617 -5.269 -30.667 1.00 95.19 266 LYS A CA 1
ATOM 2183 C C . LYS A 1 266 ? 16.488 -6.441 -30.216 1.00 95.19 266 LYS A C 1
ATOM 2185 O O . LYS A 1 266 ? 16.018 -7.272 -29.453 1.00 95.19 266 LYS A O 1
ATOM 2190 N N . VAL A 1 267 ? 17.760 -6.496 -30.621 1.00 94.50 267 VAL A N 1
ATOM 2191 C CA . VAL A 1 267 ? 18.730 -7.501 -30.141 1.00 94.50 267 VAL A CA 1
ATOM 2192 C C . VAL A 1 267 ? 18.949 -7.380 -28.631 1.00 94.50 267 VAL A C 1
ATOM 2194 O O . VAL A 1 267 ? 19.040 -8.398 -27.949 1.00 94.50 267 VAL A O 1
ATOM 2197 N N . LEU A 1 268 ? 19.004 -6.159 -28.089 1.00 93.75 268 LEU A N 1
ATOM 2198 C CA . LEU A 1 268 ? 19.093 -5.954 -26.642 1.00 93.75 268 LEU A CA 1
ATOM 2199 C C . LEU A 1 268 ? 17.842 -6.487 -25.929 1.00 93.75 268 LEU A C 1
ATOM 2201 O O . LEU A 1 268 ? 17.975 -7.280 -25.003 1.00 93.75 268 LEU A O 1
ATOM 2205 N N . GLU A 1 269 ? 16.651 -6.095 -26.387 1.00 90.31 269 GLU A N 1
ATOM 2206 C CA . GLU A 1 269 ? 15.374 -6.573 -25.834 1.00 90.31 269 GLU A CA 1
ATOM 2207 C C . GLU A 1 269 ? 15.251 -8.104 -25.923 1.00 90.31 269 GLU A C 1
ATOM 2209 O O . GLU A 1 269 ? 14.868 -8.753 -24.955 1.00 90.31 269 GLU A O 1
ATOM 2214 N N . HIS A 1 270 ? 15.650 -8.696 -27.050 1.00 92.81 270 HIS A N 1
ATOM 2215 C CA . HIS A 1 270 ? 15.687 -10.143 -27.256 1.00 92.81 270 HIS A CA 1
ATOM 2216 C C . HIS A 1 270 ? 16.597 -10.842 -26.237 1.00 92.81 270 HIS A C 1
ATOM 2218 O O . HIS A 1 270 ? 16.185 -11.808 -25.601 1.00 92.81 270 HIS A O 1
ATOM 2224 N N . ASN A 1 271 ? 17.828 -10.353 -26.061 1.00 91.81 271 ASN A N 1
ATOM 2225 C CA . ASN A 1 271 ? 18.823 -10.992 -25.196 1.00 91.81 271 ASN A CA 1
ATOM 2226 C C . ASN A 1 271 ? 18.492 -10.888 -23.702 1.00 91.81 271 ASN A C 1
ATOM 2228 O O . ASN A 1 271 ? 18.974 -11.712 -22.929 1.00 91.81 271 ASN A O 1
ATOM 2232 N N . LEU A 1 272 ? 17.681 -9.901 -23.304 1.00 88.44 272 LEU A N 1
ATOM 2233 C CA . LEU A 1 272 ? 17.139 -9.796 -21.945 1.00 88.44 272 LEU A CA 1
ATOM 2234 C C . LEU A 1 272 ? 16.051 -10.843 -21.659 1.00 88.44 272 LEU A C 1
ATOM 2236 O O . LEU A 1 272 ? 15.772 -11.112 -20.495 1.00 88.44 272 LEU A O 1
ATOM 2240 N N . LEU A 1 273 ? 15.435 -11.408 -22.702 1.00 83.75 273 LEU A N 1
ATOM 2241 C CA . LEU A 1 273 ? 14.278 -12.303 -22.603 1.00 83.75 273 LEU A CA 1
ATOM 2242 C C . LEU A 1 273 ? 14.577 -13.751 -23.026 1.00 83.75 273 LEU A C 1
ATOM 2244 O O . LEU A 1 273 ? 13.719 -14.613 -22.864 1.00 83.75 273 LEU A O 1
ATOM 2248 N N . CYS A 1 274 ? 15.742 -14.034 -23.614 1.00 83.12 274 CYS A N 1
ATOM 2249 C CA . CYS A 1 274 ? 16.096 -15.368 -24.100 1.00 83.12 274 CYS A CA 1
ATOM 2250 C C . CYS A 1 274 ? 17.188 -16.024 -23.235 1.00 83.12 274 CYS A C 1
ATOM 2252 O O . CYS A 1 274 ? 18.020 -15.328 -22.646 1.00 83.12 274 CYS A O 1
ATOM 2254 N N . PRO A 1 275 ? 17.266 -17.368 -23.196 1.00 82.94 275 PRO A N 1
ATOM 2255 C CA . PRO A 1 275 ? 18.367 -18.056 -22.529 1.00 82.94 275 PRO A CA 1
ATOM 2256 C C . PRO A 1 275 ? 19.725 -17.704 -23.170 1.00 82.94 275 PRO A C 1
ATOM 2258 O O . PRO A 1 275 ? 19.769 -17.372 -24.360 1.00 82.94 275 PRO A O 1
ATOM 2261 N N . PRO A 1 276 ? 20.850 -17.842 -22.436 1.00 82.38 276 PRO A N 1
ATOM 2262 C CA . PRO A 1 276 ? 22.184 -17.506 -22.944 1.00 82.38 276 PRO A CA 1
ATOM 2263 C C . PRO A 1 276 ? 22.542 -18.181 -24.275 1.00 82.38 276 PRO A C 1
ATOM 2265 O O . PRO A 1 276 ? 23.170 -17.567 -25.130 1.00 82.38 276 PRO A O 1
ATOM 2268 N N . SER A 1 277 ? 22.089 -19.421 -24.489 1.00 83.44 277 SER A N 1
ATOM 2269 C CA . SER A 1 277 ? 22.320 -20.177 -25.728 1.00 83.44 277 SER A CA 1
ATOM 2270 C C . SER A 1 277 ? 21.611 -19.607 -26.961 1.00 83.44 277 SER A C 1
ATOM 2272 O O . SER A 1 277 ? 21.989 -19.946 -28.079 1.00 83.44 277 SER A O 1
ATOM 2274 N N . ALA A 1 278 ? 20.591 -18.765 -26.775 1.00 85.56 278 ALA A N 1
ATOM 2275 C CA . ALA A 1 278 ? 19.805 -18.167 -27.851 1.00 85.56 278 ALA A CA 1
ATOM 2276 C C . ALA A 1 278 ? 20.177 -16.700 -28.128 1.00 85.56 278 ALA A C 1
ATOM 2278 O O . ALA A 1 278 ? 19.606 -16.095 -29.035 1.00 85.56 278 ALA A O 1
ATOM 2279 N N . GLN A 1 279 ? 21.109 -16.110 -27.372 1.00 92.06 279 GLN A N 1
ATOM 2280 C CA . GLN A 1 279 ? 21.455 -14.695 -27.513 1.00 92.06 279 GLN A CA 1
ATOM 2281 C C . GLN A 1 279 ? 22.023 -14.373 -28.903 1.00 92.06 279 GLN A C 1
ATOM 2283 O O . GLN A 1 279 ? 22.827 -15.117 -29.466 1.00 92.06 279 GLN A O 1
ATOM 2288 N N . LYS A 1 280 ? 21.616 -13.225 -29.456 1.00 91.12 280 LYS A N 1
ATOM 2289 C CA . LYS A 1 280 ? 22.071 -12.726 -30.759 1.00 91.12 280 LYS A CA 1
ATOM 2290 C C . LYS A 1 280 ? 23.144 -11.650 -30.593 1.00 91.12 280 LYS A C 1
ATOM 2292 O O . LYS A 1 280 ? 23.088 -10.822 -29.685 1.00 91.12 280 LYS A O 1
ATOM 2297 N N . MET A 1 281 ? 24.098 -11.619 -31.520 1.00 92.12 281 MET A N 1
ATOM 2298 C CA . MET A 1 281 ? 25.113 -10.566 -31.578 1.00 92.12 281 MET A CA 1
ATOM 2299 C C . MET A 1 281 ? 24.551 -9.285 -32.198 1.00 92.12 281 MET A C 1
ATOM 2301 O O . MET A 1 281 ? 23.720 -9.330 -33.112 1.00 92.12 281 MET A O 1
ATOM 2305 N N . ARG A 1 282 ? 25.047 -8.139 -31.718 1.00 90.69 282 ARG A N 1
ATOM 2306 C CA . ARG A 1 282 ? 24.777 -6.830 -32.324 1.00 90.69 282 ARG A CA 1
ATOM 2307 C C . ARG A 1 282 ? 25.367 -6.759 -33.732 1.00 90.69 282 ARG A C 1
ATOM 2309 O O . ARG A 1 282 ? 26.434 -7.312 -33.993 1.00 90.69 282 ARG A O 1
ATOM 2316 N N . VAL A 1 283 ? 24.677 -6.051 -34.616 1.00 88.81 283 VAL A N 1
ATOM 2317 C CA . VAL A 1 283 ? 25.153 -5.747 -35.968 1.00 88.81 283 VAL A CA 1
ATOM 2318 C C . VAL A 1 283 ? 26.105 -4.555 -35.890 1.00 88.81 283 VAL A C 1
ATOM 2320 O O . VAL A 1 283 ? 25.790 -3.554 -35.239 1.00 88.81 283 VAL A O 1
ATOM 2323 N N . LYS A 1 284 ? 27.281 -4.684 -36.511 1.00 83.06 284 LYS A N 1
ATOM 2324 C CA . LYS A 1 284 ? 28.287 -3.619 -36.588 1.00 83.06 284 LYS A CA 1
ATOM 2325 C C . LYS A 1 284 ? 27.962 -2.642 -37.716 1.00 83.06 284 LYS A C 1
ATOM 2327 O O . LYS A 1 284 ? 27.364 -3.022 -38.717 1.00 83.06 284 LYS A O 1
ATOM 2332 N N . MET A 1 285 ? 28.371 -1.393 -37.523 1.00 65.75 285 MET A N 1
ATOM 2333 C CA . MET A 1 285 ? 28.336 -0.333 -38.529 1.00 65.75 285 MET A CA 1
ATOM 2334 C C . MET A 1 285 ? 29.646 -0.369 -39.318 1.00 65.75 285 MET A C 1
ATOM 2336 O O . MET A 1 285 ? 30.486 0.508 -39.152 1.00 65.75 285 MET A O 1
ATOM 2340 N N . ASP A 1 286 ? 29.850 -1.422 -40.101 1.00 59.53 286 ASP A N 1
ATOM 2341 C CA . ASP A 1 286 ? 30.973 -1.476 -41.035 1.00 59.53 286 ASP A CA 1
ATOM 2342 C C . ASP A 1 286 ? 30.408 -1.055 -42.402 1.00 59.53 286 ASP A C 1
ATOM 2344 O O . ASP A 1 286 ? 29.883 -1.891 -43.138 1.00 59.53 286 ASP A O 1
ATOM 2348 N N . PHE A 1 287 ? 30.408 0.254 -42.675 1.00 54.25 287 PHE A N 1
ATOM 2349 C CA . PHE A 1 287 ? 30.129 0.821 -44.002 1.00 54.25 287 PHE A CA 1
ATOM 2350 C C . PHE A 1 287 ? 31.435 1.292 -44.635 1.00 54.25 287 PHE A C 1
ATOM 2352 O O . PHE A 1 287 ? 32.263 1.863 -43.884 1.00 54.25 287 PHE A O 1
#

Secondary structure (DSSP, 8-state):
-HHIIIIIIHHHHHHHS----SGGG-EEEEETHHHHHHHHHHHH-TTT--EEEEES--TT---TT---SS-HHHHHHHHS-TTT---EEEEEEETTS-HHHHHHHHHHHHHHHHTT-EEEEEEES--S-HHHHHHHHHHHHHHHS-HHHHHTS-HHHHHHHHHHHHHHHH-GGGGG-----HHHHHHHHHHHTTTTTT-TTTTSPP---TT--S-HHHHHHHHHHHTTPPPHHHHHHHHHHHHHHHHHH---HHHHHHHHHHHHHHHHHHHHHS-GGGPPPPPP---

pLDDT: mean 83.28, std 14.77, range [36.28, 98.5]

Sequence (287 aa):
MNAFLTKELLPWIQSKYHVYQERNHTTIAGFSLGGLAAFYAALQNPHVFGNVLSMSGSVHWKKDDYENTIPWIENQISLIDSNATHLNTYIAVGELENEPLLTANRRLYKALEEMKHQTTYEEFQGGHDSVWWREKLFDGLRALENKKERESMNQEELDKKLKKQEILVKDEKVWSYTYEDHISSIVKEAEKKGSFDHLPGKGKPLNLDKDLSYNPEKQLYRTLANNHVLPRWIELSKEIDDLKEKLKENTNTAEAADLIRTINKKVLEHNLLCPPSAQKMRVKMDF

Organism: Bacillus cereus (strain B4264) (NCBI:txid405532)

Foldseek 3Di:
DLCCVPVPVVVVCVVVDVADQFQLRAEQEDEACSLVVQLVNCLVCVRRHQEYEYELYVQLDADPPPPDPQRPSLVSLLVDQCVVHAHAYEYEAEPPEDPSSVVNSVSSQVSCVVSPHNYHYYYDPDYRDPVVVVVSVVVRVVSSPDCVVVVPDPPVRVVVVVVVVVVVVPPPVNVPPPVQPPVNVVVVVCVVVCVVVDDDQVPHPPPPDPPPDPPVLVVVCVVCVVVVHHFPLVVLVVVLVVLVVVLVVDPDLVVNVVSLVVSQVSLVVSQVRDDPVPRDDRDDSPD

Solvent-accessible surface area (backbone atoms only — not comparable to full-atom values): 16414 Å² total; per-residue (Å²): 107,62,63,51,47,69,70,44,51,49,52,50,48,56,74,75,42,99,62,81,82,53,19,70,71,30,71,36,66,24,51,32,65,38,10,33,49,22,52,52,46,26,73,77,34,48,81,54,29,16,27,33,32,24,33,46,26,39,42,48,58,63,62,94,87,52,89,59,94,58,28,56,64,47,52,49,50,71,69,52,60,42,91,83,51,68,45,42,37,28,40,38,35,25,72,64,36,58,67,64,38,43,52,31,47,56,50,36,50,52,38,37,53,77,51,66,32,52,70,47,80,46,77,42,101,39,42,96,45,68,73,60,46,56,54,49,50,55,54,35,53,62,69,62,48,60,58,72,65,60,75,72,45,55,70,71,56,50,51,51,48,49,50,50,48,49,52,58,66,64,40,73,74,63,71,70,68,64,87,64,51,73,66,56,47,52,51,53,52,36,50,76,69,46,68,66,73,79,42,93,62,72,93,51,84,80,85,70,63,89,79,76,57,92,49,65,65,64,49,48,52,48,52,34,52,78,67,75,39,79,54,67,37,59,53,42,48,50,54,43,51,57,52,52,54,56,50,74,73,51,88,49,71,72,60,43,54,54,48,46,54,52,43,39,53,48,39,52,58,25,43,76,64,39,59,84,92,69,52,65,81,72,74,78,91,85,126

InterPro domains:
  IPR000801 Esterase-like [PF00756] (3-143)
  IPR018961 DnaJ homologue, subfamily C, member 28, conserved domain [PF09350] (186-247)
  IPR029058 Alpha/Beta hydrolase fold [G3DSA:3.40.50.1820] (1-150)
  IPR029058 Alpha/Beta hydrolase fold [SSF53474] (3-145)
  IPR050583 Mycobacterial A85 antigen [PTHR48098] (3-150)

Mean predicted aligned error: 17.54 Å

Radius of gyration: 28.07 Å; Cα contacts (8 Å, |Δi|>4): 318; chains: 1; bounding box: 55×64×89 Å